Protein 3GVA (pdb70)

InterPro domains:
  IPR014048 Methylated-DNA-[protein]-cysteine S-methyltransferase, DNA binding [PF01035] (5-87)
  IPR014048 Methylated-DNA-[protein]-cysteine S-methyltransferase, DNA binding [TIGR00589] (5-72)
  IPR014048 Methylated-DNA-[protein]-cysteine S-methyltransferase, DNA binding [cd06445] (6-86)
  IPR036217 Methylated DNA-protein cysteine methyltransferase, DNA binding domain [SSF46767] (4-88)
  IPR036388 Winged helix-like DNA-binding domain superfamily [G3DSA:1.10.10.10] (1-108)
  IPR052520 Alkyltransferase-like DNA repair [PTHR42942] (3-108)

Foldseek 3Di:
DLVVVLVLLLVQQQPQDQLAAEELQRSCVVSPNNVCSVSSVVSLVPDDPPDPRPSLRYDHPVQWQDFQVQDPSSVVSVVRNVVSPFDWDADPRRIIGGDRVVRHGDD/DLVCVLVLLLVLQQPQDQLAAAELQRSCVVSVRNVCSVVSVVSLVPDDPVDPRPSLRYDHPVQWLFFQPDDPVSVVSVVRNVVSVFDWDADPRRIIGGDRVVRHDDD

Sequence (214 aa):
RMDEFYTKVYDAVCEIPYGKVSTYGEIARYVGMPSYARQVGQAMKHLHPETHVPWHRVINSRGTISKRDISAGEQRQKDRLEEEGVEIYQTSLGEYKLNLPEYMWKPRMDEFYTKVYDAVCEIPYGKVSTYGEIARYVGMPSYARQVGQAMKHLHPETHVPWHRVINSRGTISKRDISAGEQRQKDRLEEEGVEIYQTSLGEYKLNLPEYMWKP

Nearest PDB structures (foldseek):
  4enn-assembly1_A  TM=8.898E-01  e=4.285E-18  Schizosaccharomyces pombe 972h-
  3gx4-assembly1_X  TM=8.802E-01  e=1.631E-17  Schizosaccharomyces pombe
  2kim-assembly1_A  TM=8.584E-01  e=3.420E-09  Vibrio parahaemolyticus AQ3810
  4wx9-assembly1_A  TM=8.300E-01  e=7.106E-06  Mycobacterium tuberculosis H37Rv
  4bhc-assembly1_A  TM=8.507E-01  e=1.968E-05  Mycobacterium tuberculosis H37Rv

Radius of gyration: 20.49 Å; Cα contacts (8 Å, |Δi|>4): 279; chains: 2; bounding box: 49×32×55 Å

CATH classification: 1.10.10.10

Secondary structure (DSSP, 8-state):
-HHHHHHHHHHHHTTSPTT-BB-HHHHHHHTT-TT-HHHHHHHHHTS-TT-SS-GGGB--TTSB---TT--HHHHHHHHHHHHTT---EE-TTS-EE--HHHHB---/-HHHHHHHHHHHHHHSPTT-BB-HHHHHHHTT-TT-HHHHHHHHHTS-TT-SS-GGGB--TT-EEE-SS--HHHHHHHHHHHHTT---EE-TTS-EE--HHHHB---

GO terms:
  GO:0003684 damaged DNA binding (F, IDA)
  GO:0032132 O6-alkylguanine-DNA binding (F, IDA)
  GO:0032132 O6-alkylguanine-DNA binding (F, EXP)
  GO:0005634 nucleus (C, HDA)
  GO:0005829 cytosol (C, HDA)
  GO:0006283 transcription-coupled nucleotide-excision repair (P, IMP)
  GO:0070911 global genome nucleotide-excision repair (P, IMP)

Organism: Schizosaccharomyces pombe (strain 972 / ATCC 24843) (NCBI:txid284812)

Solvent-accessible surface area: 12281 Å² total; per-residue (Å²): 156,69,114,103,0,38,72,81,0,40,58,2,0,37,42,2,54,151,12,78,0,2,6,83,14,54,0,0,137,73,12,51,47,91,94,75,33,206,62,0,4,82,0,18,155,112,32,119,80,125,27,127,4,18,44,12,30,13,8,69,81,189,0,14,11,7,148,129,130,44,57,79,32,42,77,77,17,32,73,64,0,76,132,23,59,5,119,17,101,80,36,125,133,8,30,33,54,0,61,22,104,99,26,40,31,153,108,129,71,115,90,0,43,68,90,0,43,91,4,0,59,93,1,50,151,13,76,0,1,6,71,16,37,2,0,136,84,18,59,34,91,95,58,37,126,41,0,3,32,0,21,137,91,30,118,75,122,26,159,3,19,45,12,29,13,8,68,83,193,0,20,8,7,101,159,113,61,57,87,36,53,75,79,20,26,68,68,0,77,138,24,56,5,112,20,105,93,38,123,145,8,21,46,34,4,61,22,97,96,23,33,38,147,80

Structure (mmCIF, N/CA/C/O backbone):
data_3GVA
#
_entry.id   3GVA
#
_cell.length_a   46.298
_cell.length_b   46.298
_cell.length_c   169.277
_cell.angle_alpha   90.000
_cell.angle_beta   90.000
_cell.angle_gamma   120.000
#
_symmetry.space_group_name_H-M   'P 31 2 1'
#
loop_
_entity.id
_entity.type
_entity.pdbx_description
1 polymer 'Alkyltransferase-like protein 1'
2 water water
#
loop_
_atom_site.group_PDB
_atom_site.id
_atom_site.type_symbol
_atom_site.label_atom_id
_atom_site.label_alt_id
_atom_site.label_comp_id
_atom_site.label_asym_id
_atom_site.label_entity_id
_atom_site.label_seq_id
_atom_site.pdbx_PDB_ins_code
_atom_site.Cartn_x
_atom_site.Cartn_y
_atom_site.Cartn_z
_atom_site.occupancy
_atom_site.B_iso_or_equiv
_atom_site.auth_seq_id
_atom_site.auth_comp_id
_atom_site.auth_asym_id
_atom_site.auth_atom_id
_atom_site.pdbx_PDB_model_num
ATOM 1 N N . ARG A 1 2 ? 15.314 -22.726 25.387 1.00 59.07 2 ARG A N 1
ATOM 2 C CA . ARG A 1 2 ? 16.484 -23.017 24.507 1.00 56.65 2 ARG A CA 1
ATOM 3 C C . ARG A 1 2 ? 16.525 -22.078 23.307 1.00 54.23 2 ARG A C 1
ATOM 4 O O . ARG A 1 2 ? 17.593 -21.794 22.765 1.00 53.37 2 ARG A O 1
ATOM 12 N N . MET A 1 3 ? 15.355 -21.601 22.900 1.00 43.10 3 MET A N 1
ATOM 13 C CA . MET A 1 3 ? 15.245 -20.702 21.759 1.00 41.66 3 MET A CA 1
ATOM 14 C C . MET A 1 3 ? 16.142 -19.467 21.840 1.00 41.30 3 MET A C 1
ATOM 15 O O . MET A 1 3 ? 16.705 -19.048 20.831 1.00 38.09 3 MET A O 1
ATOM 20 N N . ASP A 1 4 ? 16.279 -18.882 23.028 1.00 40.46 4 ASP A N 1
ATOM 21 C CA . ASP A 1 4 ? 17.111 -17.690 23.164 1.00 38.40 4 ASP A CA 1
ATOM 22 C C . ASP A 1 4 ? 18.500 -17.922 22.566 1.00 34.73 4 ASP A C 1
ATOM 23 O O . ASP A 1 4 ? 18.987 -17.112 21.770 1.00 31.86 4 ASP A O 1
ATOM 28 N N . GLU A 1 5 ? 19.135 -19.034 22.928 1.00 30.02 5 GLU A N 1
ATOM 29 C CA . GLU A 1 5 ? 20.454 -19.323 22.387 1.00 28.60 5 GLU A CA 1
ATOM 30 C C . GLU A 1 5 ? 20.383 -19.845 20.949 1.00 25.61 5 GLU A C 1
ATOM 31 O O . GLU A 1 5 ? 21.308 -19.630 20.160 1.00 22.23 5 GLU A O 1
ATOM 37 N N . PHE A 1 6 ? 19.288 -20.520 20.603 1.00 23.95 6 PHE A N 1
ATOM 38 C CA . PHE A 1 6 ? 19.130 -21.053 19.250 1.00 21.08 6 PHE A CA 1
ATOM 39 C C . PHE A 1 6 ? 19.074 -19.919 18.229 1.00 20.51 6 PHE A C 1
ATOM 40 O O . PHE A 1 6 ? 19.677 -20.005 17.166 1.00 20.22 6 PHE A O 1
ATOM 48 N N . TYR A 1 7 ? 18.335 -18.862 18.553 1.00 18.90 7 TYR A N 1
ATOM 49 C CA . TYR A 1 7 ? 18.199 -17.722 17.658 1.00 22.21 7 TYR A CA 1
ATOM 50 C C . TYR A 1 7 ? 19.558 -17.123 17.314 1.00 19.43 7 TYR A C 1
ATOM 51 O O . TYR A 1 7 ? 19.839 -16.843 16.153 1.00 16.09 7 TYR A O 1
ATOM 60 N N . THR A 1 8 ? 20.400 -16.937 18.326 1.00 19.63 8 THR A N 1
ATOM 61 C CA . THR A 1 8 ? 21.726 -16.369 18.104 1.00 18.60 8 THR A CA 1
ATOM 62 C C . THR A 1 8 ? 22.582 -17.274 17.214 1.00 18.49 8 THR A C 1
ATOM 63 O O . THR A 1 8 ? 23.398 -16.791 16.424 1.00 20.51 8 THR A O 1
ATOM 67 N N . LYS A 1 9 ? 22.383 -18.581 17.331 1.00 17.62 9 LYS A N 1
ATOM 68 C CA . LYS A 1 9 ? 23.123 -19.556 16.528 1.00 18.84 9 LYS A CA 1
ATOM 69 C C . LYS A 1 9 ? 22.659 -19.451 15.072 1.00 19.34 9 LYS A C 1
ATOM 70 O O . LYS A 1 9 ? 23.440 -19.634 14.126 1.00 14.21 9 LYS A O 1
ATOM 76 N N . VAL A 1 10 ? 21.370 -19.159 14.904 1.00 20.81 10 VAL A N 1
ATOM 77 C CA . VAL A 1 10 ? 20.788 -18.997 13.580 1.00 18.88 10 VAL A CA 1
ATOM 78 C C . VAL A 1 10 ? 21.352 -17.720 12.960 1.00 19.07 10 VAL A C 1
ATOM 79 O O . VAL A 1 10 ? 21.802 -17.730 11.814 1.00 15.89 10 VAL A O 1
ATOM 83 N N . TYR A 1 11 ? 21.332 -16.622 13.721 1.00 16.46 11 TYR A N 1
ATOM 84 C CA . TYR A 1 11 ? 21.849 -15.356 13.208 1.00 19.43 11 TYR A CA 1
ATOM 85 C C . TYR A 1 11 ? 23.317 -15.461 12.835 1.00 16.85 11 TYR A C 1
ATOM 86 O O . TYR A 1 11 ? 23.734 -14.896 11.830 1.00 18.34 11 TYR A O 1
ATOM 95 N N . ASP A 1 12 ? 24.090 -16.194 13.636 1.00 19.87 12 ASP A N 1
ATOM 96 C CA . ASP A 1 12 ? 25.507 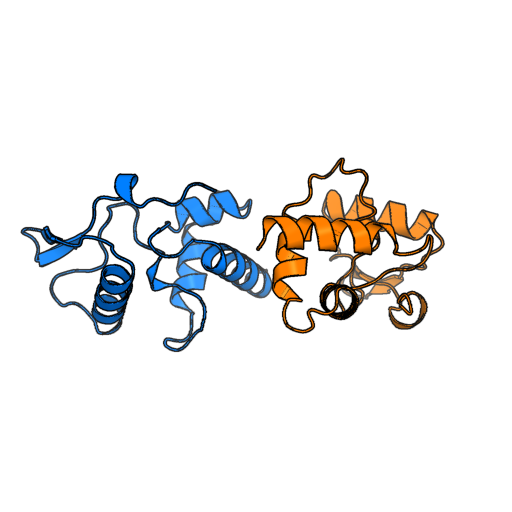-16.394 13.358 1.00 22.67 12 ASP A CA 1
ATOM 97 C C . ASP A 1 12 ? 25.643 -17.072 12.010 1.00 22.02 12 ASP A C 1
ATOM 98 O O . ASP A 1 12 ? 26.498 -16.716 11.204 1.00 25.79 12 ASP A O 1
ATOM 103 N N . ALA A 1 13 ? 24.793 -18.062 11.773 1.00 20.15 13 ALA A N 1
ATOM 104 C CA . ALA A 1 13 ? 24.835 -18.796 10.521 1.00 20.36 13 ALA A CA 1
ATOM 105 C C . ALA A 1 13 ? 24.479 -17.902 9.339 1.00 17.18 13 ALA A C 1
ATOM 106 O O . ALA A 1 13 ? 25.129 -17.964 8.296 1.00 18.23 13 ALA A O 1
ATOM 108 N N . VAL A 1 14 ? 23.450 -17.076 9.496 1.00 17.01 14 VAL A N 1
ATOM 109 C CA . VAL A 1 14 ? 23.036 -16.183 8.418 1.00 16.33 14 VAL A CA 1
ATOM 110 C C . VAL A 1 14 ? 24.153 -15.173 8.104 1.00 16.78 14 VAL A C 1
ATOM 111 O O . VAL A 1 14 ? 24.409 -14.848 6.940 1.00 15.28 14 VAL A O 1
ATOM 115 N N . CYS A 1 15 ? 24.823 -14.689 9.143 1.00 21.41 15 CYS A N 1
ATOM 116 C CA . CYS A 1 15 ? 25.917 -13.735 8.962 1.00 24.50 15 CYS A CA 1
ATOM 117 C C . CYS A 1 15 ? 27.039 -14.350 8.131 1.00 24.91 15 CYS A C 1
ATOM 118 O O . CYS A 1 15 ? 27.910 -13.644 7.630 1.00 25.26 15 CYS A O 1
ATOM 121 N N . GLU A 1 16 ? 27.021 -15.670 7.988 1.00 25.29 16 GLU A N 1
ATOM 122 C CA . GLU A 1 16 ? 28.045 -16.342 7.200 1.00 26.28 16 GLU A CA 1
ATOM 123 C C . GLU A 1 16 ? 27.705 -16.500 5.720 1.00 24.28 16 GLU A C 1
ATOM 124 O O . GLU A 1 16 ? 28.587 -16.805 4.925 1.00 22.55 16 GLU A O 1
ATOM 130 N N . ILE A 1 17 ? 26.436 -16.320 5.348 1.00 21.88 17 ILE A N 1
ATOM 131 C CA . ILE A 1 17 ? 26.051 -16.422 3.933 1.00 18.91 17 ILE A CA 1
ATOM 132 C C . ILE A 1 17 ? 26.840 -15.322 3.224 1.00 19.86 17 ILE A C 1
ATOM 133 O O . ILE A 1 17 ? 26.758 -14.148 3.593 1.00 19.70 17 ILE A O 1
ATOM 138 N N . PRO A 1 18 ? 27.624 -15.683 2.202 1.00 24.71 18 PRO A N 1
ATOM 139 C CA . PRO A 1 18 ? 28.379 -14.618 1.542 1.00 25.43 18 PRO A CA 1
ATOM 140 C C . PRO A 1 18 ? 27.595 -13.655 0.660 1.00 27.18 18 PRO A C 1
ATOM 141 O O . PRO A 1 18 ? 26.479 -13.935 0.212 1.00 25.19 18 PRO A O 1
ATOM 145 N N . TYR A 1 19 ? 28.199 -12.493 0.455 1.00 23.09 19 TYR A N 1
ATOM 146 C CA . TYR A 1 19 ? 27.651 -11.438 -0.379 1.00 24.56 19 TYR A CA 1
ATOM 147 C C . TYR A 1 19 ? 27.263 -12.055 -1.725 1.00 24.31 19 TYR A C 1
ATOM 148 O O . TYR A 1 19 ? 28.027 -12.833 -2.294 1.00 23.63 19 TYR A O 1
ATOM 157 N N . GLY A 1 20 ? 26.072 -11.731 -2.222 1.00 23.59 20 GLY A N 1
ATOM 158 C CA . GLY A 1 20 ? 25.655 -12.266 -3.508 1.00 19.22 20 GLY A CA 1
ATOM 159 C C . GLY A 1 20 ? 25.138 -13.691 -3.510 1.00 19.23 20 GLY A C 1
ATOM 160 O O . GLY A 1 20 ? 24.802 -14.217 -4.562 1.00 18.34 20 GLY A O 1
ATOM 161 N N . LYS A 1 21 ? 25.076 -14.323 -2.343 1.00 21.60 21 LYS A N 1
ATOM 162 C CA . LYS A 1 21 ? 24.578 -15.694 -2.234 1.00 21.14 21 LYS A CA 1
ATOM 163 C C . LYS A 1 21 ? 23.340 -15.733 -1.342 1.00 20.01 21 LYS A C 1
ATOM 164 O O . LYS A 1 21 ? 23.034 -14.761 -0.663 1.00 16.51 21 LYS A O 1
ATOM 170 N N . VAL A 1 22 ? 22.623 -16.852 -1.346 1.00 16.04 22 VAL A N 1
ATOM 171 C CA . VAL A 1 22 ? 21.429 -16.969 -0.516 1.00 15.42 22 VAL A CA 1
ATOM 172 C C . VAL A 1 22 ? 21.329 -18.347 0.116 1.00 19.14 22 VAL A C 1
ATOM 173 O O . VAL A 1 22 ? 22.079 -19.259 -0.233 1.00 20.72 22 VAL A O 1
ATOM 177 N N . SER A 1 23 ? 20.406 -18.497 1.056 1.00 17.41 23 SER A N 1
ATOM 178 C CA . SER A 1 23 ? 20.196 -19.784 1.697 1.00 18.61 23 SER A CA 1
ATOM 179 C C . SER A 1 23 ? 18.727 -19.884 2.089 1.00 18.52 23 SER A C 1
ATOM 180 O O . SER A 1 23 ? 17.935 -18.984 1.779 1.00 17.60 23 SER A O 1
ATOM 183 N N . THR A 1 24 ? 18.358 -20.975 2.754 1.00 19.83 24 THR A N 1
ATOM 184 C CA . THR A 1 24 ? 16.970 -21.182 3.165 1.00 18.18 24 THR A CA 1
ATOM 185 C C . THR A 1 24 ? 16.889 -21.656 4.617 1.00 21.03 24 THR A C 1
ATOM 186 O O . THR A 1 24 ? 17.898 -22.060 5.209 1.00 21.55 24 THR A O 1
ATOM 190 N N . TYR A 1 25 ? 15.687 -21.617 5.184 1.00 16.19 25 TYR A N 1
ATOM 1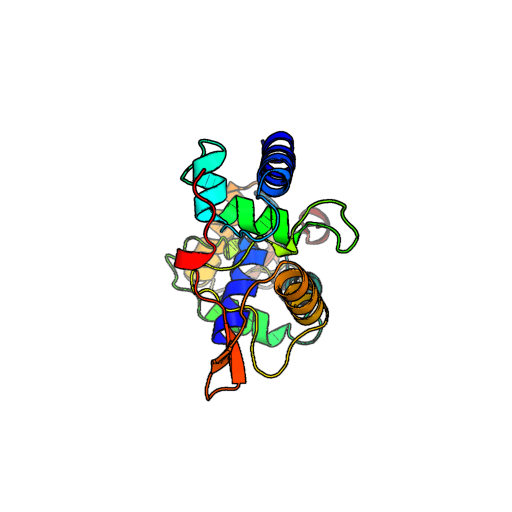91 C CA . TYR A 1 25 ? 15.488 -22.055 6.557 1.00 18.95 25 TYR A CA 1
ATOM 192 C C . TYR A 1 25 ? 15.994 -23.485 6.734 1.00 20.00 25 TYR A C 1
ATOM 193 O O . TYR A 1 25 ? 16.683 -23.798 7.709 1.00 18.35 25 TYR A O 1
ATOM 202 N N . GLY A 1 26 ? 15.649 -24.346 5.781 1.00 20.45 26 GLY A N 1
ATOM 203 C CA . GLY A 1 26 ? 16.058 -25.739 5.843 1.00 22.77 26 GLY A CA 1
ATOM 204 C C . GLY A 1 26 ? 17.558 -25.930 5.782 1.00 24.45 26 GLY A C 1
ATOM 205 O O . GLY A 1 26 ? 18.127 -26.707 6.551 1.00 23.84 26 GLY A O 1
ATOM 206 N N . GLU A 1 27 ? 18.201 -25.227 4.857 1.00 24.76 27 GLU A N 1
ATOM 207 C CA . GLU A 1 27 ? 19.647 -25.317 4.700 1.00 24.39 27 GLU A CA 1
ATOM 208 C C . GLU A 1 27 ? 20.358 -24.843 5.960 1.00 22.64 27 GLU A C 1
ATOM 209 O O . GLU A 1 27 ? 21.304 -25.476 6.429 1.00 19.62 27 GLU A O 1
ATOM 215 N N . ILE A 1 28 ? 19.902 -23.725 6.511 1.00 17.56 28 ILE A N 1
ATOM 216 C CA . ILE A 1 28 ? 20.527 -23.178 7.711 1.00 19.82 28 ILE A CA 1
ATOM 217 C C . ILE A 1 28 ? 20.361 -24.132 8.885 1.00 23.31 28 ILE A C 1
ATOM 218 O O . ILE A 1 28 ? 21.309 -24.365 9.642 1.00 23.51 28 ILE A O 1
ATOM 223 N N . ALA A 1 29 ? 19.163 -24.688 9.033 1.00 22.49 29 ALA A N 1
ATOM 224 C CA . ALA A 1 29 ? 18.891 -25.617 10.126 1.00 25.82 29 ALA A CA 1
ATOM 225 C C . ALA A 1 29 ? 19.831 -26.813 10.058 1.00 24.36 29 ALA A C 1
ATOM 226 O O . ALA A 1 29 ? 20.350 -27.256 11.074 1.00 27.52 29 ALA A O 1
ATOM 228 N N . ARG A 1 30 ? 20.056 -27.329 8.855 1.00 29.79 30 ARG A N 1
ATOM 229 C CA . ARG A 1 30 ? 20.949 -28.466 8.675 1.00 30.17 30 ARG A CA 1
ATOM 230 C C . ARG A 1 30 ? 22.396 -28.024 8.881 1.00 32.48 30 ARG A C 1
ATOM 231 O O . ARG A 1 30 ? 23.235 -28.796 9.356 1.00 32.16 30 ARG A O 1
ATOM 239 N N . TYR A 1 31 ? 22.679 -26.772 8.539 1.00 27.21 31 TYR A N 1
ATOM 240 C CA . TYR A 1 31 ? 24.024 -26.229 8.690 1.00 30.19 31 TYR A CA 1
ATOM 241 C C . TYR A 1 31 ? 24.438 -26.055 10.158 1.00 28.77 31 TYR A C 1
ATOM 242 O O . TYR A 1 31 ? 25.597 -26.273 10.506 1.00 30.88 31 TYR A O 1
ATOM 251 N N . VAL A 1 32 ? 23.500 -25.657 11.012 1.00 23.43 32 VAL A N 1
ATOM 252 C CA . VAL A 1 32 ? 23.809 -25.463 12.425 1.00 26.04 32 VAL A CA 1
ATOM 253 C C . VAL A 1 32 ? 23.584 -26.712 13.277 1.00 27.42 32 VAL A C 1
ATOM 254 O O . VAL A 1 32 ? 23.519 -26.624 14.504 1.00 26.62 32 VAL A O 1
ATOM 258 N N . GLY A 1 33 ? 23.456 -27.864 12.621 1.00 33.82 33 GLY A N 1
ATOM 259 C CA . GLY A 1 33 ? 23.260 -29.123 13.328 1.00 36.17 33 GLY A CA 1
ATOM 260 C C . GLY A 1 33 ? 21.913 -29.339 13.999 1.00 39.56 33 GLY A C 1
ATOM 261 O O . GLY A 1 33 ? 21.829 -30.049 15.005 1.00 41.23 33 GLY A O 1
ATOM 262 N N . MET A 1 34 ? 20.859 -28.748 13.446 1.00 27.75 34 MET A N 1
ATOM 263 C CA . MET A 1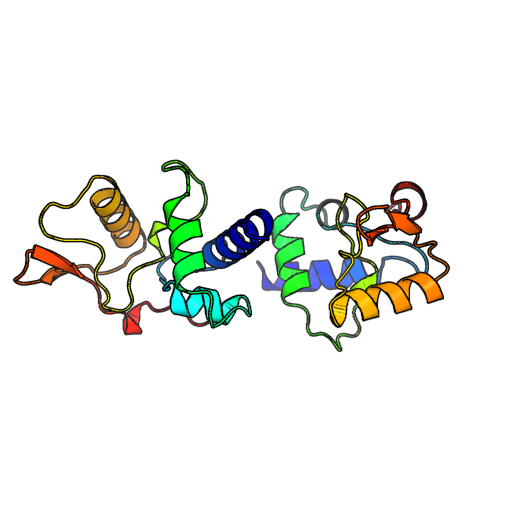 34 ? 19.513 -28.884 14.002 1.00 27.80 34 MET A CA 1
ATOM 264 C C . MET A 1 34 ? 18.548 -29.123 12.837 1.00 27.27 34 MET A C 1
ATOM 265 O O . MET A 1 34 ? 17.556 -28.406 12.680 1.00 27.80 34 MET A O 1
ATOM 270 N N . PRO A 1 35 ? 18.822 -30.151 12.023 1.00 35.25 35 PRO A N 1
ATOM 271 C CA . PRO A 1 35 ? 18.027 -30.531 10.848 1.00 35.47 35 PRO A CA 1
ATOM 272 C C . PRO A 1 35 ? 16.502 -30.526 10.953 1.00 34.18 35 PRO A C 1
ATOM 273 O O . PRO A 1 35 ? 15.823 -30.330 9.950 1.00 36.36 35 PRO A O 1
ATOM 277 N N . SER A 1 36 ? 15.956 -30.726 12.145 1.00 32.46 36 SER A N 1
ATOM 278 C CA . SER A 1 36 ? 14.502 -30.743 12.293 1.00 32.33 36 SER A CA 1
ATOM 279 C C . SER A 1 36 ? 13.922 -29.407 12.750 1.00 32.16 36 SER A C 1
ATOM 280 O O . SER A 1 36 ? 12.713 -29.296 12.963 1.00 32.12 36 SER A O 1
ATOM 283 N N . TYR A 1 37 ? 14.774 -28.394 12.880 1.00 27.16 37 TYR A N 1
ATOM 284 C CA . TYR A 1 37 ? 14.329 -27.090 13.358 1.00 24.92 37 TYR A CA 1
ATOM 285 C C . TYR A 1 37 ? 14.114 -26.016 12.298 1.00 24.26 37 TYR A C 1
ATOM 286 O O . TYR A 1 37 ? 14.229 -24.827 12.595 1.00 24.22 37 TYR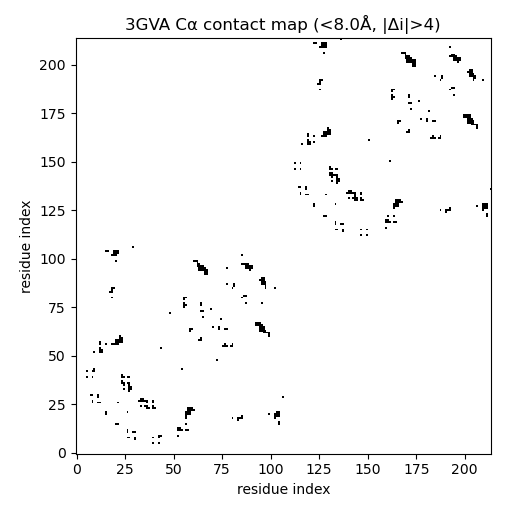 A O 1
ATOM 295 N N . ALA A 1 38 ? 13.784 -26.420 11.076 1.00 20.90 38 ALA A N 1
ATOM 296 C CA . ALA A 1 38 ? 13.574 -25.457 10.006 1.00 22.12 38 ALA A CA 1
ATOM 297 C C . ALA A 1 38 ? 12.503 -24.429 10.356 1.00 21.73 38 ALA A C 1
ATOM 298 O O . ALA A 1 38 ? 12.667 -23.253 10.068 1.00 17.50 38 ALA A O 1
ATOM 300 N N . ARG A 1 39 ? 11.412 -24.851 10.988 1.00 25.20 39 ARG A N 1
ATOM 301 C CA . ARG A 1 39 ? 10.377 -23.883 11.329 1.00 26.36 39 ARG A CA 1
ATOM 302 C C . ARG A 1 39 ? 10.848 -22.941 12.425 1.00 27.25 39 ARG A C 1
ATOM 303 O O . ARG A 1 39 ? 10.458 -21.771 12.454 1.00 27.62 39 ARG A O 1
ATOM 311 N N . GLN A 1 40 ? 11.698 -23.447 13.315 1.00 25.79 40 GLN A N 1
ATOM 312 C CA . GLN A 1 40 ? 12.244 -22.629 14.393 1.00 27.56 40 GLN A CA 1
ATOM 313 C C . GLN A 1 40 ? 13.169 -21.586 13.781 1.00 26.65 40 GLN A C 1
ATOM 314 O O . GLN A 1 40 ? 13.192 -20.434 14.219 1.00 26.86 40 GLN A O 1
ATOM 320 N N . VAL A 1 41 ? 13.940 -22.003 12.778 1.00 26.50 41 VAL A N 1
ATOM 321 C CA . VAL A 1 41 ? 14.837 -21.085 12.085 1.00 26.28 41 VAL A CA 1
ATOM 322 C C . VAL A 1 41 ? 13.970 -19.972 11.498 1.00 27.29 41 VAL A C 1
ATOM 323 O O . VAL A 1 41 ? 14.292 -18.787 11.618 1.00 24.35 41 VAL A O 1
ATOM 327 N N . GLY A 1 42 ? 12.862 -20.362 10.867 1.00 23.07 42 GLY A N 1
ATOM 328 C CA . GLY A 1 42 ? 11.960 -19.378 10.291 1.00 21.68 42 GLY A CA 1
ATOM 329 C C . GLY A 1 42 ? 11.443 -18.407 11.340 1.00 21.74 42 GLY A C 1
ATOM 330 O O . GLY A 1 42 ? 11.268 -17.220 11.078 1.00 20.33 42 GLY A O 1
ATOM 331 N N . GLN A 1 43 ? 11.207 -18.915 12.541 1.00 22.07 43 GLN A N 1
ATOM 332 C CA . GLN A 1 43 ? 10.722 -18.096 13.643 1.00 24.51 43 GLN A CA 1
ATOM 333 C C . GLN A 1 43 ? 11.816 -17.107 14.060 1.00 23.76 43 GLN A C 1
ATOM 334 O O . GLN A 1 43 ? 11.554 -15.923 14.277 1.00 20.35 43 GLN A O 1
ATOM 340 N N . ALA A 1 44 ? 13.044 -17.596 14.173 1.00 24.85 44 ALA A N 1
ATOM 341 C CA . ALA A 1 44 ? 14.165 -16.735 14.546 1.00 27.15 44 ALA A CA 1
ATOM 342 C C . ALA A 1 44 ? 14.271 -15.571 13.567 1.00 26.15 44 ALA A C 1
ATOM 343 O O . ALA A 1 44 ? 14.426 -14.414 13.963 1.00 27.46 44 ALA A O 1
ATOM 345 N N . MET A 1 45 ? 14.184 -15.892 12.281 1.00 28.01 45 MET A N 1
ATOM 346 C CA . MET A 1 45 ? 14.289 -14.889 11.230 1.00 27.12 45 MET A CA 1
ATOM 347 C C . MET A 1 45 ? 13.132 -13.905 11.267 1.00 28.98 45 MET A C 1
ATOM 348 O O . MET A 1 45 ? 13.308 -12.711 11.007 1.00 28.85 45 MET A O 1
ATOM 353 N N . LYS A 1 46 ? 11.950 -14.403 11.603 1.00 24.44 46 LYS A N 1
ATOM 354 C CA . LYS A 1 46 ? 10.773 -13.547 11.658 1.00 29.98 46 LYS A CA 1
ATOM 355 C C . LYS A 1 46 ? 10.770 -12.605 12.860 1.00 28.81 46 LYS A C 1
ATOM 356 O O . LYS A 1 46 ? 10.115 -11.567 12.834 1.00 29.30 46 LYS A O 1
ATOM 362 N N . HIS A 1 47 ? 11.523 -12.947 13.899 1.00 33.36 47 HIS A N 1
ATOM 363 C CA . HIS A 1 47 ? 11.582 -12.104 15.089 1.00 36.28 47 HIS A CA 1
ATOM 364 C C . HIS A 1 47 ? 12.691 -11.053 15.045 1.00 35.16 47 HIS A C 1
ATOM 365 O O . HIS A 1 47 ? 12.876 -10.309 16.006 1.00 35.59 47 HIS A O 1
ATOM 372 N N . LEU A 1 48 ? 13.424 -10.988 13.936 1.00 34.92 48 LEU A N 1
ATOM 373 C CA . LEU A 1 48 ? 14.508 -10.018 13.795 1.00 31.55 48 LEU A CA 1
ATOM 374 C C . LEU A 1 48 ? 13.990 -8.601 13.632 1.00 33.59 48 LEU A C 1
ATOM 375 O O . LEU A 1 48 ? 12.980 -8.370 12.967 1.00 33.11 48 LEU A O 1
ATOM 380 N N . HIS A 1 49 ? 14.689 -7.654 14.248 1.00 30.83 49 HIS A N 1
ATOM 381 C CA . HIS A 1 49 ? 14.322 -6.246 14.146 1.00 27.97 49 HIS A CA 1
ATOM 382 C C . HIS A 1 49 ? 14.597 -5.819 12.698 1.00 27.57 49 HIS A C 1
ATOM 383 O O . HIS A 1 49 ? 15.624 -6.183 12.121 1.00 26.87 49 HIS A O 1
ATOM 390 N N . PRO A 1 50 ? 13.683 -5.044 12.096 1.00 28.45 50 PRO A N 1
ATOM 391 C CA . PRO A 1 50 ? 13.854 -4.588 10.715 1.00 31.59 50 PRO A CA 1
ATOM 392 C C . PRO A 1 50 ? 15.159 -3.850 10.431 1.00 31.01 50 PRO A C 1
ATOM 393 O O . PRO A 1 50 ? 15.593 -3.783 9.286 1.00 31.61 50 PRO A O 1
ATOM 397 N N . GLU A 1 51 ? 15.784 -3.305 11.473 1.00 29.28 51 GLU A N 1
ATOM 398 C CA . GLU A 1 51 ? 17.042 -2.577 11.314 1.00 27.93 51 GLU A CA 1
ATOM 399 C C . GLU A 1 51 ? 18.273 -3.383 11.729 1.00 26.02 51 GLU A C 1
ATOM 400 O O . GLU A 1 51 ? 19.370 -2.842 11.837 1.00 21.69 51 GLU A O 1
ATOM 406 N N . THR A 1 52 ? 18.086 -4.680 11.952 1.00 27.44 52 THR A N 1
ATOM 407 C CA . THR A 1 52 ? 19.188 -5.562 12.338 1.00 24.55 52 THR A CA 1
ATOM 408 C C . THR A 1 52 ? 20.337 -5.525 11.336 1.00 24.80 52 THR A C 1
ATOM 409 O O . THR A 1 52 ? 20.162 -5.158 10.173 1.00 23.63 52 THR A O 1
ATOM 413 N N . HIS A 1 53 ? 21.508 -5.940 11.805 1.00 25.77 53 HIS A N 1
ATOM 414 C CA . HIS A 1 53 ? 22.720 -6.002 11.000 1.00 25.95 53 HIS A CA 1
ATOM 415 C C . HIS A 1 53 ? 22.772 -7.359 10.292 1.00 23.12 53 HIS A C 1
ATOM 416 O O . HIS A 1 53 ? 23.481 -7.522 9.304 1.00 21.73 53 HIS A O 1
ATOM 423 N N . VAL A 1 54 ? 22.037 -8.336 10.820 1.00 19.94 54 VAL A N 1
ATOM 424 C CA . VAL A 1 54 ? 22.015 -9.670 10.225 1.00 21.18 54 VAL A CA 1
ATOM 425 C C . VAL A 1 54 ? 21.500 -9.560 8.789 1.00 18.46 54 VAL A C 1
ATOM 426 O O . VAL A 1 54 ? 20.466 -8.946 8.546 1.00 20.96 54 VAL A O 1
ATOM 430 N N . PRO A 1 55 ? 22.225 -10.146 7.817 1.00 22.69 55 PRO A N 1
ATOM 431 C CA . PRO A 1 55 ? 21.807 -10.086 6.410 1.00 20.49 55 PRO A CA 1
ATOM 432 C C . PRO A 1 55 ? 20.637 -11.007 6.063 1.00 20.54 55 PRO A C 1
ATOM 433 O O . PRO A 1 55 ? 20.753 -11.875 5.193 1.00 22.30 55 PRO A O 1
ATOM 437 N N . TRP A 1 56 ? 19.508 -10.788 6.732 1.00 16.14 56 TRP A N 1
ATOM 438 C CA . TRP A 1 56 ? 18.299 -11.586 6.531 1.00 17.94 56 TRP A CA 1
ATOM 439 C C . TRP A 1 56 ? 17.811 -11.632 5.089 1.00 17.28 56 TRP A C 1
ATOM 440 O O . TRP A 1 56 ? 17.095 -12.552 4.697 1.00 16.33 56 TRP A O 1
ATOM 451 N N . HIS A 1 57 ? 18.191 -10.642 4.292 1.00 16.94 57 HIS A N 1
ATOM 452 C CA . HIS A 1 57 ? 17.735 -10.608 2.912 1.00 18.84 57 HIS A CA 1
ATOM 453 C C . HIS A 1 57 ? 18.305 -11.763 2.093 1.00 17.83 57 HIS A C 1
ATOM 454 O O . HIS A 1 57 ? 17.791 -12.074 1.018 1.00 13.99 57 HIS A O 1
ATOM 461 N N . ARG A 1 58 ? 19.355 -12.405 2.605 1.00 16.12 58 ARG A N 1
ATOM 462 C CA . ARG A 1 58 ? 19.969 -13.528 1.899 1.00 15.09 58 ARG A CA 1
ATOM 463 C C . ARG A 1 58 ? 19.279 -14.861 2.183 1.00 18.64 58 ARG A C 1
ATOM 464 O O . ARG A 1 58 ? 19.678 -15.898 1.663 1.00 19.88 58 ARG A O 1
ATOM 472 N N . VAL A 1 59 ? 18.243 -14.836 3.009 1.00 19.73 59 VAL A N 1
ATOM 473 C CA . VAL A 1 59 ? 17.494 -16.053 3.312 1.00 21.96 59 VAL A CA 1
ATOM 474 C C . VAL A 1 59 ? 16.163 -15.971 2.547 1.00 23.06 59 VAL A C 1
ATOM 475 O O . VAL A 1 59 ? 15.396 -15.024 2.721 1.00 19.60 59 VAL A O 1
ATOM 479 N N . ILE A 1 60 ? 15.907 -16.946 1.677 1.00 20.25 60 ILE A N 1
ATOM 480 C CA . ILE A 1 60 ? 14.681 -16.950 0.882 1.00 25.88 60 ILE A CA 1
ATOM 481 C C . ILE A 1 60 ? 14.010 -18.308 0.986 1.00 24.44 60 ILE A C 1
ATOM 482 O O . ILE A 1 60 ? 14.624 -19.259 1.453 1.00 25.47 60 ILE A O 1
ATOM 487 N N . ASN A 1 61 ? 12.758 -18.418 0.551 1.00 26.64 61 ASN A N 1
ATOM 488 C CA . ASN A 1 61 ? 12.115 -19.719 0.635 1.00 27.62 61 ASN A CA 1
ATOM 489 C C . ASN A 1 61 ? 12.676 -20.650 -0.433 1.00 25.62 61 ASN A C 1
ATOM 490 O O . ASN A 1 61 ? 13.256 -20.205 -1.431 1.00 19.59 61 ASN A O 1
ATOM 495 N N . SER A 1 62 ? 12.521 -21.947 -0.195 1.00 29.38 62 SER A N 1
ATOM 496 C CA . SER A 1 62 ? 13.029 -22.988 -1.080 1.00 29.21 62 SER A CA 1
ATOM 497 C C . SER A 1 62 ? 12.615 -22.877 -2.544 1.00 29.88 62 SER A C 1
ATOM 498 O O . SER A 1 62 ? 13.348 -23.329 -3.430 1.00 28.74 62 SER A O 1
ATOM 501 N N . ARG A 1 63 ? 11.454 -22.281 -2.802 1.00 22.68 63 ARG A N 1
ATOM 502 C CA . ARG A 1 63 ? 10.966 -22.142 -4.169 1.00 27.46 63 ARG A CA 1
ATOM 503 C C . ARG A 1 63 ? 11.670 -21.041 -4.960 1.00 28.75 63 ARG A C 1
ATOM 504 O O . ARG A 1 63 ? 11.453 -20.904 -6.165 1.00 30.57 63 ARG A O 1
ATOM 512 N N . GLY A 1 64 ? 12.508 -20.261 -4.281 1.00 30.19 64 GLY A N 1
ATOM 513 C CA . GLY A 1 64 ? 13.231 -19.188 -4.944 1.00 25.64 64 GLY A CA 1
ATOM 514 C C . GLY A 1 64 ? 12.473 -17.874 -4.979 1.00 25.29 64 GLY A C 1
ATOM 515 O O . GLY A 1 64 ? 12.946 -16.891 -5.548 1.00 22.83 64 GLY A O 1
ATOM 516 N N . THR A 1 65 ? 11.291 -17.844 -4.372 1.00 18.05 65 THR A N 1
ATOM 517 C CA . THR A 1 65 ? 10.496 -16.628 -4.360 1.00 21.51 65 THR A CA 1
ATOM 518 C C . THR A 1 65 ? 10.790 -15.795 -3.125 1.00 23.83 65 THR A C 1
ATOM 519 O O . THR A 1 65 ? 11.296 -16.309 -2.127 1.00 22.08 65 THR A O 1
ATOM 523 N N . ILE A 1 66 ? 10.484 -14.505 -3.199 1.00 25.95 66 ILE A N 1
ATOM 524 C CA . ILE A 1 66 ? 10.722 -13.610 -2.075 1.00 33.15 66 ILE A CA 1
ATOM 525 C C . ILE A 1 66 ? 9.513 -12.724 -1.797 1.00 39.03 66 ILE A C 1
ATOM 526 O O . ILE A 1 66 ? 9.562 -11.854 -0.924 1.00 39.90 66 ILE A O 1
ATOM 531 N N . SER A 1 67 ? 8.430 -12.941 -2.537 1.00 48.42 67 SER A N 1
ATOM 532 C CA . SER A 1 67 ? 7.234 -12.130 -2.344 1.00 55.79 67 SER A CA 1
ATOM 533 C C . SER A 1 67 ? 5.995 -12.684 -3.039 1.00 60.54 67 SER A C 1
ATOM 534 O O . SER A 1 67 ? 6.038 -13.719 -3.706 1.00 60.21 67 SER A O 1
ATOM 537 N N . LYS A 1 68 ? 4.894 -11.958 -2.863 1.00 77.01 68 LYS A N 1
ATOM 538 C CA . LYS A 1 68 ? 3.602 -12.279 -3.458 1.00 82.01 68 LYS A CA 1
ATOM 539 C C . LYS A 1 68 ? 3.136 -10.911 -3.941 1.00 84.78 68 LYS A C 1
ATOM 540 O O . LYS A 1 68 ? 3.368 -9.916 -3.252 1.00 86.01 68 LYS A O 1
ATOM 546 N N . ARG A 1 69 ? 2.491 -10.840 -5.105 1.00 87.81 69 ARG A N 1
ATOM 547 C CA . ARG A 1 69 ? 2.053 -9.541 -5.605 1.00 89.71 69 ARG A CA 1
ATOM 548 C C . ARG A 1 69 ? 1.228 -8.784 -4.577 1.00 90.59 69 ARG A C 1
ATOM 549 O O . ARG A 1 69 ? 0.032 -9.013 -4.409 1.00 91.28 69 ARG A O 1
ATOM 557 N N . ASP A 1 70 ? 1.919 -7.872 -3.906 1.00 94.11 70 ASP A N 1
ATOM 558 C CA . ASP A 1 70 ? 1.401 -7.015 -2.849 1.00 93.91 70 ASP A CA 1
ATOM 559 C C . ASP A 1 70 ? 2.661 -6.636 -2.095 1.00 92.78 70 ASP A C 1
ATOM 560 O O . ASP A 1 70 ? 2.611 -6.046 -1.013 1.00 93.31 70 ASP A O 1
ATOM 565 N N . ILE A 1 71 ? 3.791 -7.006 -2.695 1.00 87.97 71 ILE A N 1
ATOM 566 C CA . ILE A 1 71 ? 5.123 -6.751 -2.163 1.00 85.69 71 ILE A CA 1
ATOM 567 C C . ILE A 1 71 ? 5.127 -5.825 -0.951 1.00 83.79 71 ILE A C 1
ATOM 568 O O . ILE A 1 71 ? 4.974 -4.608 -1.073 1.00 84.93 71 ILE A O 1
ATOM 573 N N . SER A 1 72 ? 5.295 -6.428 0.222 1.00 64.39 72 SER A N 1
ATOM 574 C CA . SER A 1 72 ? 5.335 -5.696 1.477 1.00 60.14 72 SER A CA 1
ATOM 575 C C . SER A 1 72 ? 6.615 -4.870 1.523 1.00 56.32 72 SER A C 1
ATOM 576 O O . SER A 1 72 ? 7.493 -5.024 0.672 1.00 55.35 72 SER A O 1
ATOM 579 N N . ALA A 1 73 ? 6.719 -3.991 2.515 1.00 47.71 73 ALA A N 1
ATOM 580 C CA . ALA A 1 73 ? 7.910 -3.164 2.657 1.00 43.24 73 ALA A CA 1
ATOM 581 C C . ALA A 1 73 ? 9.125 -4.077 2.804 1.00 39.92 73 ALA A C 1
ATOM 582 O O . ALA A 1 73 ? 10.149 -3.874 2.151 1.00 37.00 73 ALA A O 1
ATOM 584 N N . GLY A 1 74 ? 8.996 -5.094 3.652 1.00 43.55 74 GLY A N 1
ATOM 585 C CA . GLY A 1 74 ? 10.086 -6.031 3.863 1.00 40.49 74 GLY A CA 1
ATOM 586 C C . GLY A 1 74 ? 10.486 -6.733 2.578 1.00 37.26 74 GLY A C 1
ATOM 587 O O . GLY A 1 74 ? 11.669 -6.862 2.267 1.00 37.62 74 GLY A O 1
ATOM 588 N N . GLU A 1 75 ? 9.494 -7.192 1.826 1.00 35.62 75 GLU A N 1
ATOM 589 C CA . GLU A 1 75 ? 9.751 -7.876 0.566 1.00 34.15 75 GLU A CA 1
ATOM 590 C C . GLU A 1 75 ? 10.443 -6.938 -0.430 1.00 32.69 75 GLU A C 1
ATOM 591 O O . GLU A 1 75 ? 11.331 -7.359 -1.177 1.00 28.33 75 GLU A O 1
ATOM 597 N N . GLN A 1 76 ? 10.049 -5.666 -0.422 1.00 29.63 76 GLN A N 1
ATOM 598 C CA . GLN A 1 76 ? 10.654 -4.672 -1.311 1.00 29.17 76 GLN A CA 1
ATOM 599 C C . GLN A 1 76 ? 12.099 -4.439 -0.872 1.00 25.20 76 GLN A C 1
ATOM 600 O O . GLN A 1 76 ? 12.998 -4.308 -1.706 1.00 22.58 76 GLN A O 1
ATOM 606 N N . ARG A 1 77 ? 12.314 -4.387 0.441 1.00 20.15 77 ARG A N 1
ATOM 607 C CA . ARG A 1 77 ? 13.655 -4.201 0.977 1.00 24.05 77 ARG A CA 1
ATOM 608 C C . ARG A 1 77 ? 14.514 -5.391 0.562 1.00 22.44 77 ARG A C 1
ATOM 609 O O . ARG A 1 77 ? 15.630 -5.221 0.074 1.00 21.26 77 ARG A O 1
ATOM 617 N N . GLN A 1 78 ? 13.987 -6.600 0.742 1.00 23.76 78 GLN A N 1
ATOM 618 C CA . GLN A 1 78 ? 14.745 -7.791 0.368 1.00 20.76 78 GLN A CA 1
ATOM 619 C C . GLN A 1 78 ? 15.109 -7.779 -1.113 1.00 20.62 78 GLN A C 1
ATOM 620 O O . GLN A 1 78 ? 16.251 -8.070 -1.479 1.00 19.72 78 GLN A O 1
ATOM 626 N N . LYS A 1 79 ? 14.150 -7.439 -1.966 1.00 19.51 79 LYS A N 1
ATOM 627 C CA . LYS A 1 79 ? 14.417 -7.383 -3.397 1.00 19.65 79 LYS A CA 1
ATOM 628 C C . LYS A 1 79 ? 15.512 -6.356 -3.682 1.00 19.31 79 LYS A C 1
ATOM 629 O O . LYS A 1 79 ? 16.488 -6.662 -4.361 1.00 18.59 79 LYS A O 1
ATOM 635 N N . ASP A 1 80 ? 15.349 -5.145 -3.150 1.00 20.98 80 ASP A N 1
ATOM 636 C CA . ASP A 1 80 ? 16.328 -4.075 -3.343 1.00 20.07 80 ASP A CA 1
ATOM 637 C C . ASP A 1 80 ? 17.731 -4.522 -2.939 1.00 21.36 80 ASP A C 1
ATOM 638 O O . ASP A 1 80 ? 18.703 -4.304 -3.664 1.00 20.18 80 ASP A O 1
ATOM 643 N N . ARG A 1 81 ? 17.827 -5.147 -1.773 1.00 19.20 81 ARG A N 1
ATOM 644 C CA . ARG A 1 81 ? 19.107 -5.599 -1.264 1.00 19.97 81 ARG A CA 1
ATOM 645 C C . ARG A 1 81 ? 19.715 -6.729 -2.068 1.00 20.48 81 ARG A C 1
ATOM 646 O O . ARG A 1 81 ? 20.919 -6.741 -2.299 1.00 18.60 81 ARG A O 1
ATOM 654 N N . LEU A 1 82 ? 18.895 -7.682 -2.498 1.00 19.70 82 LEU A N 1
ATOM 655 C CA . LEU A 1 82 ? 19.418 -8.785 -3.295 1.00 16.79 82 LEU A CA 1
ATOM 656 C C . LEU A 1 82 ? 19.956 -8.273 -4.640 1.00 19.49 82 LEU A C 1
ATOM 657 O O . LEU A 1 82 ? 21.044 -8.658 -5.083 1.00 20.02 82 LEU A O 1
ATOM 662 N N . GLU A 1 83 ? 19.195 -7.403 -5.291 1.00 17.68 83 GLU A N 1
ATOM 663 C CA . GLU A 1 83 ? 19.639 -6.864 -6.570 1.00 22.92 83 GLU A CA 1
ATOM 664 C C . GLU A 1 83 ? 20.974 -6.116 -6.440 1.00 23.62 83 GLU A C 1
ATOM 665 O O . GLU A 1 83 ? 21.807 -6.172 -7.344 1.00 22.41 83 GLU A O 1
ATOM 671 N N . GLU A 1 84 ? 21.189 -5.446 -5.310 1.00 24.40 84 GLU A N 1
ATOM 672 C CA . GLU A 1 84 ? 22.440 -4.722 -5.090 1.00 27.23 84 GLU A CA 1
ATOM 673 C C . GLU A 1 84 ? 23.642 -5.661 -5.007 1.00 27.16 84 GLU A C 1
ATOM 674 O O . GLU A 1 84 ? 24.765 -5.264 -5.315 1.00 27.21 84 GLU A O 1
ATOM 680 N N . GLU A 1 85 ? 23.410 -6.905 -4.592 1.00 27.76 85 GLU A N 1
ATOM 681 C CA . GLU A 1 85 ? 24.498 -7.874 -4.497 1.00 27.40 85 GLU A CA 1
ATOM 682 C C . GLU A 1 85 ? 24.643 -8.717 -5.772 1.00 28.29 85 GLU A C 1
ATOM 683 O O . GLU A 1 85 ? 25.295 -9.763 -5.772 1.00 29.65 85 GLU A O 1
ATOM 689 N N . GLY A 1 86 ? 24.040 -8.245 -6.861 1.00 25.92 86 GLY A N 1
ATOM 690 C CA . GLY A 1 86 ? 24.140 -8.941 -8.135 1.00 25.17 86 GLY A CA 1
ATOM 691 C C . GLY A 1 86 ? 23.149 -10.055 -8.449 1.00 23.87 86 GLY A C 1
ATOM 692 O O . GLY A 1 86 ? 23.297 -10.741 -9.459 1.00 25.41 86 GLY A O 1
ATOM 693 N N . VAL A 1 87 ? 22.141 -10.242 -7.607 1.00 22.19 87 VAL A N 1
ATOM 694 C CA . VAL A 1 87 ? 21.163 -11.298 -7.835 1.00 19.00 87 VAL A CA 1
ATOM 695 C C . VAL A 1 87 ? 20.134 -10.870 -8.872 1.00 19.25 87 VAL A C 1
ATOM 696 O O . VAL A 1 87 ? 19.514 -9.818 -8.743 1.00 20.58 87 VAL A O 1
ATOM 700 N N . GLU A 1 88 ? 19.960 -11.696 -9.896 1.00 18.21 88 GLU A N 1
ATOM 701 C CA . GLU A 1 88 ? 18.999 -11.435 -10.960 1.00 22.01 88 GLU A CA 1
ATOM 702 C C . GLU A 1 88 ? 17.640 -11.865 -10.440 1.00 22.71 88 GLU A C 1
ATOM 703 O O . GLU A 1 88 ? 17.466 -13.008 -10.012 1.00 20.33 88 GLU A O 1
ATOM 709 N N . ILE A 1 89 ? 16.682 -10.947 -10.477 1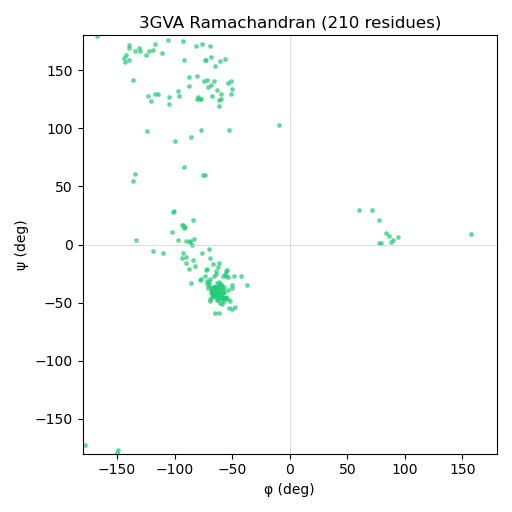.00 21.86 89 ILE A N 1
ATOM 710 C CA . ILE A 1 89 ? 15.345 -11.225 -9.985 1.00 24.23 89 ILE A CA 1
ATOM 711 C C . ILE A 1 89 ? 14.310 -10.981 -11.059 1.00 23.92 89 ILE A C 1
ATOM 712 O O . ILE A 1 89 ? 14.296 -9.924 -11.684 1.00 25.92 89 ILE A O 1
ATOM 717 N N . TYR A 1 90 ? 13.456 -11.972 -11.290 1.00 20.78 90 TYR A N 1
ATOM 718 C CA . TYR A 1 90 ? 12.408 -11.822 -12.281 1.00 21.75 90 TYR A CA 1
ATOM 719 C C . TYR A 1 90 ? 11.054 -11.917 -11.604 1.00 21.59 90 TYR A C 1
ATOM 720 O O . TYR A 1 90 ? 10.972 -12.211 -10.410 1.00 22.72 90 TYR A O 1
ATOM 729 N N . GLN A 1 91 ? 9.993 -11.653 -12.358 1.00 19.60 91 GLN A N 1
ATOM 730 C CA . GLN A 1 91 ? 8.650 -11.686 -11.799 1.00 22.37 91 GLN A CA 1
ATOM 731 C C . GLN A 1 91 ? 7.806 -12.767 -12.462 1.00 23.28 91 GLN A C 1
ATOM 732 O O . GLN A 1 91 ? 7.746 -12.847 -13.689 1.00 22.27 91 GLN A O 1
ATOM 738 N N . THR A 1 92 ? 7.170 -13.604 -11.641 1.00 25.60 92 THR A N 1
ATOM 739 C CA . THR A 1 92 ? 6.328 -14.696 -12.136 1.00 26.88 92 THR A CA 1
ATOM 740 C C . THR A 1 92 ? 4.981 -14.178 -12.635 1.00 28.32 92 THR A C 1
ATOM 741 O O . THR A 1 92 ? 4.653 -13.005 -12.455 1.00 27.44 92 THR A O 1
ATOM 745 N N . SER A 1 93 ? 4.202 -15.068 -13.246 1.00 36.30 93 SER A N 1
ATOM 746 C CA . SER A 1 93 ? 2.879 -14.723 -13.759 1.00 39.06 93 SER A CA 1
ATOM 747 C C . SER A 1 93 ? 1.909 -14.458 -12.614 1.00 39.73 93 SER A C 1
ATOM 748 O O . SER A 1 93 ? 0.806 -13.958 -12.829 1.00 41.46 93 SER A O 1
ATOM 751 N N . LEU A 1 94 ? 2.321 -14.806 -11.401 1.00 33.37 94 LEU A N 1
ATOM 752 C CA . LEU A 1 94 ? 1.498 -14.588 -10.219 1.00 36.73 94 LEU A CA 1
ATOM 753 C C . LEU A 1 94 ? 1.830 -13.250 -9.569 1.00 35.58 94 LEU A C 1
ATOM 754 O O . LEU A 1 94 ? 1.151 -12.824 -8.638 1.00 36.20 94 LEU A O 1
ATOM 759 N N . GLY A 1 95 ? 2.881 -12.596 -10.059 1.00 36.92 95 GLY A N 1
ATOM 760 C CA . GLY A 1 95 ? 3.284 -11.316 -9.502 1.00 34.57 95 GLY A CA 1
ATOM 761 C C . GLY A 1 95 ? 4.354 -11.442 -8.428 1.00 34.33 95 GLY A C 1
ATOM 762 O O . GLY A 1 95 ? 4.710 -10.462 -7.774 1.00 34.94 95 GLY A O 1
ATOM 763 N N . GLU A 1 96 ? 4.870 -12.651 -8.242 1.00 27.47 96 GLU A N 1
ATOM 764 C CA . GLU A 1 96 ? 5.904 -12.894 -7.246 1.00 27.54 96 GLU A CA 1
ATOM 765 C C . GLU A 1 96 ? 7.284 -12.654 -7.841 1.00 23.79 96 GLU A C 1
ATOM 766 O O . GLU A 1 96 ? 7.528 -12.958 -9.005 1.00 23.63 96 GLU A O 1
ATOM 772 N N . TYR A 1 97 ? 8.188 -12.116 -7.035 1.00 20.43 97 TYR A N 1
ATOM 773 C CA . TYR A 1 97 ? 9.552 -11.903 -7.488 1.00 20.33 97 TYR A CA 1
ATOM 774 C C . TYR A 1 97 ? 10.278 -13.206 -7.198 1.00 19.87 97 TYR A C 1
ATOM 775 O O . TYR A 1 97 ? 10.105 -13.800 -6.132 1.00 20.32 97 TYR A O 1
ATOM 784 N N . LYS A 1 98 ? 11.084 -13.659 -8.150 1.00 22.21 98 LYS A N 1
ATOM 785 C CA . LYS A 1 98 ? 11.765 -14.937 -8.001 1.00 20.88 98 LYS A CA 1
ATOM 786 C C . LYS A 1 98 ? 13.178 -14.927 -8.560 1.00 18.77 98 LYS A C 1
ATOM 787 O O . LYS A 1 98 ? 13.548 -14.054 -9.340 1.00 20.37 98 LYS A O 1
ATOM 793 N N . LEU A 1 99 ? 13.969 -15.910 -8.157 1.00 18.20 99 LEU A N 1
ATOM 794 C CA . LEU A 1 99 ? 15.325 -16.018 -8.660 1.00 21.62 99 LEU A CA 1
ATOM 795 C C . LEU A 1 99 ? 15.671 -17.490 -8.809 1.00 23.74 99 LEU A C 1
ATOM 796 O O . LEU A 1 99 ? 15.017 -18.353 -8.216 1.00 24.11 99 LEU A O 1
ATOM 801 N N . ASN A 1 100 ? 16.684 -17.771 -9.617 1.00 20.32 100 ASN A N 1
ATOM 802 C CA . ASN A 1 100 ? 17.128 -19.136 -9.854 1.00 24.87 100 ASN A CA 1
ATOM 803 C C . ASN A 1 100 ? 17.944 -19.580 -8.635 1.00 22.61 100 ASN A C 1
ATOM 804 O O . ASN A 1 100 ? 19.128 -19.257 -8.515 1.00 24.36 100 ASN A O 1
ATOM 809 N N . LEU A 1 101 ? 17.301 -20.313 -7.729 1.00 23.97 101 LEU A N 1
ATOM 810 C CA . LEU A 1 101 ? 17.947 -20.752 -6.487 1.00 25.11 101 LEU A CA 1
ATOM 811 C C . LEU A 1 101 ? 19.286 -21.482 -6.639 1.00 25.24 101 LEU A C 1
ATOM 812 O O . LEU A 1 101 ? 20.279 -21.089 -6.031 1.00 27.56 101 LEU A O 1
ATOM 817 N N . PRO A 1 102 ? 19.334 -22.555 -7.445 1.00 28.10 102 PRO A N 1
ATOM 818 C CA . PRO A 1 102 ? 20.603 -23.276 -7.610 1.00 29.61 102 PRO A CA 1
ATOM 819 C C . PRO A 1 102 ? 21.763 -22.388 -8.070 1.00 28.34 102 PRO A C 1
ATOM 820 O O . PRO A 1 102 ? 22.924 -22.655 -7.767 1.00 28.71 102 PRO A O 1
ATOM 824 N N . GLU A 1 103 ? 21.441 -21.315 -8.777 1.00 26.44 103 GLU A N 1
ATOM 825 C CA . GLU A 1 103 ? 22.462 -20.403 -9.261 1.00 25.29 103 GLU A CA 1
ATOM 826 C C . GLU A 1 103 ? 23.080 -19.524 -8.172 1.00 25.55 103 GLU A C 1
ATOM 827 O O . GLU A 1 103 ? 24.223 -19.096 -8.304 1.00 25.00 103 GLU A O 1
ATOM 833 N N . TYR A 1 104 ? 22.333 -19.247 -7.106 1.00 20.79 104 TYR A N 1
ATOM 834 C CA . TYR A 1 104 ? 22.846 -18.393 -6.037 1.00 21.61 104 TYR A CA 1
ATOM 835 C C . TYR A 1 104 ? 22.941 -19.079 -4.677 1.00 21.26 104 TYR A C 1
ATOM 836 O O . TYR A 1 104 ? 23.451 -18.499 -3.717 1.00 17.79 104 TYR A O 1
ATOM 845 N N . MET A 1 105 ? 22.441 -20.307 -4.602 1.00 25.49 105 MET A N 1
ATOM 846 C CA . MET A 1 105 ? 22.473 -21.085 -3.370 1.00 28.69 105 MET A CA 1
ATOM 847 C C . MET A 1 105 ? 23.875 -21.130 -2.766 1.00 29.91 105 MET A C 1
ATOM 848 O O . MET A 1 105 ? 24.845 -21.454 -3.451 1.00 28.61 105 MET A O 1
ATOM 853 N N . TRP A 1 106 ? 23.976 -20.813 -1.479 1.00 27.14 106 TRP A N 1
ATOM 854 C CA . TRP A 1 106 ? 25.254 -20.843 -0.783 1.00 27.51 106 TRP A CA 1
ATOM 855 C C . TRP A 1 106 ? 25.647 -22.284 -0.535 1.00 29.24 106 TRP A C 1
ATOM 856 O O . TRP A 1 106 ? 24.800 -23.116 -0.216 1.00 29.41 106 TRP A O 1
ATOM 867 N N . LYS A 1 107 ? 26.934 -22.572 -0.681 1.00 33.99 107 LYS A N 1
ATOM 868 C CA . LYS A 1 107 ? 27.447 -23.908 -0.432 1.00 40.37 107 LYS A CA 1
ATOM 869 C C . LYS A 1 107 ? 28.567 -23.817 0.606 1.00 42.00 107 LYS A C 1
ATOM 870 O O . LYS A 1 107 ? 29.714 -23.493 0.280 1.00 43.60 107 LYS A O 1
ATOM 876 N N . PRO A 1 108 ? 28.233 -24.079 1.881 1.00 35.64 108 PRO A N 1
ATOM 877 C CA . PRO A 1 108 ? 29.182 -24.039 3.002 1.00 38.42 108 PRO A CA 1
ATOM 878 C C . PRO A 1 108 ? 30.508 -24.740 2.677 1.00 38.94 108 PRO A C 1
ATOM 879 O O . PRO A 1 108 ? 31.564 -24.069 2.722 1.00 37.33 108 PRO A O 1
ATOM 883 N N . ARG B 1 2 ? 41.721 -12.608 3.325 1.00 72.62 2 ARG B N 1
ATOM 884 C CA . ARG B 1 2 ? 41.767 -12.161 4.748 1.00 72.53 2 ARG B CA 1
ATOM 885 C C . ARG B 1 2 ? 41.586 -13.345 5.693 1.00 72.13 2 ARG B C 1
ATOM 886 O O . ARG B 1 2 ? 42.514 -13.724 6.408 1.00 71.65 2 ARG B O 1
ATOM 894 N N . MET B 1 3 ? 40.390 -13.927 5.689 1.00 83.80 3 MET B N 1
ATOM 895 C CA . MET B 1 3 ? 40.079 -15.068 6.546 1.00 84.40 3 MET B CA 1
ATOM 896 C C . MET B 1 3 ? 41.125 -16.176 6.504 1.00 84.02 3 MET B C 1
ATOM 897 O O . MET B 1 3 ? 41.267 -16.933 7.462 1.00 84.60 3 MET B O 1
ATOM 902 N N . ASP B 1 4 ? 41.848 -16.288 5.391 1.00 89.21 4 ASP B N 1
ATOM 903 C CA . ASP B 1 4 ? 42.884 -17.312 5.286 1.00 87.93 4 ASP B CA 1
ATOM 904 C C . ASP B 1 4 ? 43.918 -17.021 6.364 1.00 85.45 4 ASP B C 1
ATOM 905 O O . ASP B 1 4 ? 44.170 -17.848 7.239 1.00 85.68 4 ASP B O 1
ATOM 910 N N . GLU B 1 5 ? 44.502 -15.827 6.295 1.00 69.46 5 GLU B N 1
ATOM 911 C CA . GLU B 1 5 ? 45.511 -15.403 7.252 1.00 66.88 5 GLU B CA 1
ATOM 912 C C . GLU B 1 5 ? 44.950 -15.304 8.668 1.00 62.60 5 GLU B C 1
ATOM 913 O O . GLU B 1 5 ? 45.639 -15.621 9.635 1.00 63.07 5 GLU B O 1
ATOM 919 N N . PHE B 1 6 ? 43.701 -14.868 8.791 1.00 53.51 6 PHE B N 1
ATOM 920 C CA . PHE B 1 6 ? 43.085 -14.707 10.106 1.00 48.91 6 PHE B CA 1
ATOM 921 C C . PHE B 1 6 ? 42.890 -16.006 10.893 1.00 46.27 6 PHE B C 1
ATOM 922 O O . PHE B 1 6 ? 43.399 -16.147 12.005 1.00 44.33 6 PHE B O 1
ATOM 930 N N . TYR B 1 7 ? 42.145 -16.949 10.329 1.00 47.70 7 TYR B N 1
ATOM 931 C CA . TYR B 1 7 ? 41.912 -18.211 11.018 1.00 45.06 7 TYR B CA 1
ATOM 932 C C . TYR B 1 7 ? 43.228 -18.807 11.494 1.00 44.56 7 TYR B C 1
ATOM 933 O O . TYR B 1 7 ? 43.401 -19.077 12.681 1.00 44.99 7 TYR B O 1
ATOM 942 N N . THR B 1 8 ? 44.162 -18.998 10.570 1.00 43.74 8 THR B N 1
ATOM 943 C CA . THR B 1 8 ? 45.464 -19.553 10.915 1.00 44.22 8 THR B CA 1
ATOM 944 C C . THR B 1 8 ? 46.138 -18.693 11.991 1.00 41.77 8 THR B C 1
ATOM 945 O O . THR B 1 8 ? 46.809 -19.210 12.881 1.00 41.57 8 THR B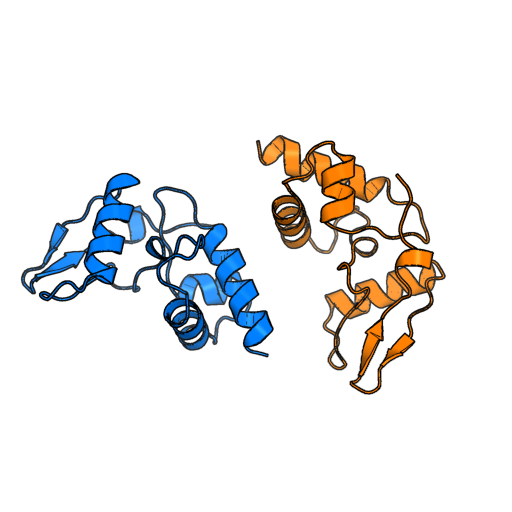 O 1
ATOM 949 N N . LYS B 1 9 ? 45.945 -17.382 11.914 1.00 41.84 9 LYS B N 1
ATOM 950 C CA . LYS B 1 9 ? 46.533 -16.468 12.891 1.00 41.46 9 LYS B CA 1
ATOM 951 C C . LYS B 1 9 ? 45.907 -16.727 14.265 1.00 39.52 9 LYS B C 1
ATOM 952 O O . LYS B 1 9 ? 46.579 -16.654 15.295 1.00 39.21 9 LYS B O 1
ATOM 958 N N . VAL B 1 10 ? 44.614 -17.034 14.272 1.00 33.08 10 VAL B N 1
ATOM 959 C CA . VAL B 1 10 ? 43.898 -17.322 15.511 1.00 29.80 10 VAL B CA 1
ATOM 960 C C . VAL B 1 10 ? 44.379 -18.651 16.088 1.00 27.06 10 VAL B C 1
ATOM 961 O O . VAL B 1 10 ? 44.675 -18.757 17.276 1.00 22.61 10 VAL B O 1
ATOM 965 N N . TYR B 1 11 ? 44.467 -19.668 15.242 1.00 28.27 11 TYR B N 1
ATOM 966 C CA . TYR B 1 11 ? 44.914 -20.966 15.716 1.00 29.74 11 TYR B CA 1
ATOM 967 C C . TYR B 1 11 ? 46.324 -20.909 16.319 1.00 29.37 11 TYR B C 1
ATOM 968 O O . TYR B 1 11 ? 46.619 -21.625 17.272 1.00 25.56 11 TYR B O 1
ATOM 977 N N . ASP B 1 12 ? 47.183 -20.047 15.781 1.00 29.53 12 ASP B N 1
ATOM 978 C CA . ASP B 1 12 ? 48.542 -19.906 16.297 1.00 32.48 12 ASP B CA 1
ATOM 979 C C . ASP B 1 12 ? 48.491 -19.305 17.700 1.00 34.36 12 ASP B C 1
ATOM 980 O O . ASP B 1 12 ? 49.231 -19.717 18.599 1.00 35.53 12 ASP B O 1
ATOM 985 N N . ALA B 1 13 ? 47.619 -18.318 17.879 1.00 31.04 13 ALA B N 1
ATOM 986 C CA . ALA B 1 13 ? 47.475 -17.660 19.170 1.00 28.81 13 ALA B CA 1
ATOM 987 C C . ALA B 1 13 ? 46.914 -18.615 20.225 1.00 25.92 13 ALA B C 1
ATOM 988 O O . ALA B 1 13 ? 47.373 -18.631 21.371 1.00 24.24 13 ALA B O 1
ATOM 990 N N . VAL B 1 14 ? 45.918 -19.405 19.843 1.00 24.70 14 VAL B N 1
ATOM 991 C CA . VAL B 1 14 ? 45.318 -20.356 20.772 1.00 21.85 14 VAL B CA 1
ATOM 992 C C . VAL B 1 14 ? 46.369 -21.365 21.203 1.00 23.71 14 VAL B C 1
ATOM 993 O O . VAL B 1 14 ? 46.386 -21.802 22.354 1.00 24.39 14 VAL B O 1
ATOM 997 N N . CYS B 1 15 ? 47.260 -21.722 20.282 1.00 22.08 15 CYS B N 1
ATOM 998 C CA . CYS B 1 15 ? 48.323 -22.672 20.600 1.00 25.73 15 CYS B CA 1
ATOM 999 C C . CYS B 1 15 ? 49.262 -22.099 21.663 1.00 23.96 15 CYS B C 1
ATOM 1000 O O . CYS B 1 15 ? 49.944 -22.846 22.359 1.00 25.73 15 CYS B O 1
ATOM 1003 N N . GLU B 1 16 ? 49.295 -20.775 21.783 1.00 25.82 16 GLU B N 1
ATOM 1004 C CA . GLU B 1 16 ? 50.155 -20.124 22.770 1.00 30.54 16 GLU B CA 1
ATOM 1005 C C . GLU B 1 16 ? 49.544 -20.037 24.168 1.00 27.85 16 GLU B C 1
ATOM 1006 O O . GLU B 1 16 ? 50.240 -19.738 25.139 1.00 28.55 16 GLU B O 1
ATOM 1012 N N . ILE B 1 17 ? 48.247 -20.287 24.280 1.00 26.62 17 ILE B N 1
ATOM 1013 C CA . ILE B 1 17 ? 47.608 -20.252 25.591 1.00 25.29 17 ILE B CA 1
ATOM 1014 C C . ILE B 1 17 ? 48.296 -21.325 26.431 1.00 25.26 17 ILE B C 1
ATOM 1015 O O . ILE B 1 17 ? 48.264 -22.509 26.096 1.00 26.19 17 ILE B O 1
ATOM 1020 N N . PRO B 1 18 ? 48.930 -20.925 27.539 1.00 27.22 18 PRO B N 1
ATOM 1021 C CA . PRO B 1 18 ? 49.620 -21.892 28.396 1.00 25.89 18 PRO B CA 1
ATOM 1022 C C . PRO B 1 18 ? 48.752 -22.941 29.093 1.00 26.94 18 PRO B C 1
ATOM 1023 O O . PRO B 1 18 ? 47.556 -22.738 29.340 1.00 23.28 18 PRO B O 1
ATOM 1027 N N . TYR B 1 19 ? 49.384 -24.075 29.381 1.00 24.82 19 TYR B N 1
ATOM 1028 C CA . TYR B 1 19 ? 48.764 -25.200 30.073 1.00 22.97 19 TYR B CA 1
ATOM 1029 C C . TYR B 1 19 ? 48.171 -24.628 31.369 1.00 25.02 19 TYR B C 1
ATOM 1030 O O . TYR B 1 19 ? 48.793 -23.779 32.013 1.00 24.08 19 TYR B O 1
ATOM 1039 N N . GLY B 1 20 ? 46.972 -25.067 31.741 1.00 19.40 20 GLY B N 1
ATOM 1040 C CA . GLY B 1 20 ? 46.368 -24.573 32.971 1.00 22.04 20 GLY B CA 1
ATOM 1041 C C . GLY B 1 20 ? 45.750 -23.182 32.919 1.00 21.51 20 GLY B C 1
ATOM 1042 O O . GLY B 1 20 ? 45.242 -22.690 33.922 1.00 21.68 20 GLY B O 1
ATOM 1043 N N . LYS B 1 21 ? 45.789 -22.541 31.757 1.00 22.49 21 LYS B N 1
ATOM 1044 C CA . LYS B 1 21 ? 45.215 -21.206 31.594 1.00 21.13 21 LYS B CA 1
ATOM 1045 C C . LYS B 1 21 ? 44.178 -21.271 30.494 1.00 22.22 21 LYS B C 1
ATOM 1046 O O . LYS B 1 21 ? 44.125 -22.248 29.754 1.00 24.55 21 LYS B O 1
ATOM 1052 N N . VAL B 1 22 ? 43.361 -20.228 30.383 1.00 19.33 22 VAL B N 1
ATOM 1053 C CA . VAL B 1 22 ? 42.338 -20.160 29.346 1.00 19.91 22 VAL B CA 1
ATOM 1054 C C . VAL B 1 22 ? 42.278 -18.746 28.808 1.00 18.86 22 VAL B C 1
ATOM 1055 O O . VAL B 1 22 ? 42.920 -17.848 29.344 1.00 21.53 22 VAL B O 1
ATOM 1059 N N . SER B 1 23 ? 41.511 -18.557 27.739 1.00 16.84 23 SER B N 1
ATOM 1060 C CA . SER B 1 23 ? 41.344 -17.240 27.141 1.00 20.35 23 SER B CA 1
ATOM 1061 C C . SER B 1 23 ? 39.957 -17.175 26.493 1.00 22.09 23 SER B C 1
ATOM 1062 O O . SER B 1 23 ? 39.199 -18.150 26.543 1.00 24.38 23 SER B O 1
ATOM 1065 N N . THR B 1 24 ? 39.633 -16.035 25.885 1.00 25.55 24 THR B N 1
ATOM 1066 C CA . THR B 1 24 ? 38.332 -15.829 25.252 1.00 26.05 24 THR B CA 1
ATOM 1067 C C . THR B 1 24 ? 38.479 -15.277 23.837 1.00 26.09 24 THR B C 1
ATOM 1068 O O . THR B 1 24 ? 39.559 -14.845 23.450 1.00 28.44 24 THR B O 1
ATOM 1072 N N . TYR B 1 25 ? 37.381 -15.263 23.085 1.00 22.50 25 TYR B N 1
ATOM 1073 C CA . TYR B 1 25 ? 37.386 -14.761 21.706 1.00 23.65 25 TYR B CA 1
ATOM 1074 C C . TYR B 1 25 ? 37.896 -13.328 21.611 1.00 23.52 25 TYR B C 1
ATOM 1075 O O . TYR B 1 25 ? 38.699 -13.001 20.738 1.00 23.37 25 TYR B O 1
ATOM 1084 N N . GLY B 1 26 ? 37.407 -12.473 22.502 1.00 25.38 26 GLY B N 1
ATOM 1085 C CA . GLY B 1 26 ? 37.817 -11.078 22.503 1.00 27.62 26 GLY B CA 1
ATOM 1086 C C . GLY B 1 26 ? 39.266 -10.851 22.897 1.00 26.77 26 GLY B C 1
ATOM 1087 O O . GLY B 1 26 ? 39.935 -9.976 22.353 1.00 26.44 26 GLY B O 1
ATOM 1088 N N . GLU B 1 27 ? 39.738 -11.631 23.864 1.00 26.47 27 GLU B N 1
ATOM 1089 C CA . GLU B 1 27 ? 41.107 -11.535 24.356 1.00 26.12 27 GLU B CA 1
ATOM 1090 C C . GLU B 1 27 ? 42.067 -11.959 23.245 1.00 25.88 27 GLU B C 1
ATOM 1091 O O . GLU B 1 27 ? 43.098 -11.321 23.020 1.00 25.55 27 GLU B O 1
ATOM 1097 N N . ILE B 1 28 ? 41.724 -13.038 22.549 1.00 30.78 28 ILE B N 1
ATOM 1098 C CA . ILE B 1 28 ? 42.553 -13.528 21.455 1.00 30.35 28 ILE B CA 1
ATOM 1099 C C . ILE B 1 28 ? 42.531 -12.503 20.331 1.00 31.12 28 ILE B C 1
ATOM 1100 O O . ILE B 1 28 ? 43.554 -12.234 19.700 1.00 32.56 28 ILE B O 1
ATOM 1105 N N . ALA B 1 29 ? 41.356 -11.928 20.090 1.00 29.95 29 ALA B N 1
ATOM 1106 C CA . ALA B 1 29 ? 41.203 -10.928 19.045 1.00 28.50 29 ALA B CA 1
ATOM 1107 C C . ALA B 1 29 ? 42.157 -9.769 19.306 1.00 30.54 29 ALA B C 1
ATOM 1108 O O . ALA B 1 29 ? 42.849 -9.309 18.395 1.00 30.32 29 ALA B O 1
ATOM 1110 N N . ARG B 1 30 ? 42.190 -9.301 20.553 1.00 33.91 30 ARG B N 1
ATOM 1111 C CA . ARG B 1 30 ? 43.068 -8.197 20.938 1.00 37.19 30 ARG B CA 1
ATOM 1112 C C . ARG B 1 30 ? 44.521 -8.646 20.898 1.00 39.27 30 ARG B C 1
ATOM 1113 O O . ARG B 1 30 ? 45.424 -7.849 20.649 1.00 41.00 30 ARG B O 1
ATOM 1121 N N . TYR B 1 31 ? 44.739 -9.932 21.140 1.00 40.34 31 TYR B N 1
ATOM 1122 C CA . TYR B 1 31 ? 46.081 -10.491 21.134 1.00 42.34 31 TYR B CA 1
ATOM 1123 C C . TYR B 1 31 ? 46.703 -10.428 19.742 1.00 42.84 31 TYR B C 1
ATOM 1124 O O . TYR B 1 31 ? 47.875 -10.078 19.598 1.00 43.19 31 TYR B O 1
ATOM 1133 N N . VAL B 1 32 ? 45.922 -10.771 18.720 1.00 47.36 32 VAL B N 1
ATOM 1134 C CA . VAL B 1 32 ? 46.419 -10.744 17.346 1.00 47.65 32 VAL B CA 1
ATOM 1135 C C . VAL B 1 32 ? 46.305 -9.343 16.744 1.00 49.86 32 VAL B C 1
ATOM 1136 O O . VAL B 1 32 ? 46.290 -9.177 15.523 1.00 51.09 32 VAL B O 1
ATOM 1140 N N . GLY B 1 33 ? 46.220 -8.342 17.617 1.00 44.95 33 GLY B N 1
ATOM 1141 C CA . GLY B 1 33 ? 46.128 -6.958 17.182 1.00 45.28 33 GLY B CA 1
ATOM 1142 C C . GLY B 1 33 ? 44.929 -6.613 16.319 1.00 47.05 33 GLY B C 1
ATOM 1143 O O . GLY B 1 33 ? 45.001 -5.710 15.488 1.00 47.78 33 GLY B O 1
ATOM 1144 N N . MET B 1 34 ? 43.820 -7.316 16.518 1.00 44.85 34 MET B N 1
ATOM 1145 C CA . MET B 1 34 ? 42.613 -7.066 15.741 1.00 44.17 34 MET B CA 1
ATOM 1146 C C . MET B 1 34 ? 41.386 -7.013 16.649 1.00 42.65 34 MET B C 1
ATOM 1147 O O . MET B 1 34 ? 40.445 -7.795 16.501 1.00 41.47 34 MET B O 1
ATOM 1152 N N . PRO B 1 35 ? 41.379 -6.059 17.592 1.00 39.91 35 PRO B N 1
ATOM 1153 C CA . PRO B 1 35 ? 40.316 -5.828 18.575 1.00 39.14 35 PRO B CA 1
ATOM 1154 C C . PRO B 1 35 ? 38.867 -6.022 18.129 1.00 38.17 35 PRO B C 1
ATOM 1155 O O . PRO B 1 35 ? 38.041 -6.477 18.910 1.00 38.16 35 PRO B O 1
ATOM 1159 N N . SER B 1 36 ? 38.554 -5.689 16.884 1.00 39.24 36 SER B N 1
ATOM 1160 C CA . SER B 1 36 ? 37.179 -5.813 16.404 1.00 40.61 36 SER B CA 1
ATOM 1161 C C . SER B 1 36 ? 36.773 -7.179 15.844 1.00 41.05 36 SER B C 1
ATOM 1162 O O . SER B 1 36 ? 35.637 -7.348 15.387 1.00 38.70 36 SER B O 1
ATOM 1165 N N . TYR B 1 37 ? 37.677 -8.155 15.895 1.00 46.26 37 TYR B N 1
ATOM 1166 C CA . TYR B 1 37 ? 37.386 -9.482 15.351 1.00 47.23 37 TYR B CA 1
ATOM 1167 C C . TYR B 1 37 ? 37.003 -10.569 16.354 1.00 45.53 37 TYR B C 1
ATOM 1168 O O . TYR B 1 37 ? 37.244 -11.748 16.102 1.00 45.85 37 TYR B O 1
ATOM 1177 N N . ALA B 1 38 ? 36.404 -10.193 17.478 1.00 38.71 38 ALA B N 1
ATOM 1178 C CA . ALA B 1 38 ? 36.018 -11.188 18.475 1.00 37.24 38 ALA B CA 1
ATOM 1179 C C . ALA B 1 38 ? 35.067 -12.231 17.888 1.00 36.81 38 ALA B C 1
ATOM 1180 O O . ALA B 1 38 ? 35.165 -13.422 18.203 1.00 35.90 38 ALA B O 1
ATOM 1182 N N . ARG B 1 39 ? 34.148 -11.779 17.039 1.00 33.80 39 ARG B N 1
ATOM 1183 C CA . ARG B 1 39 ? 33.185 -12.669 16.399 1.00 35.61 39 ARG B CA 1
ATOM 1184 C C . ARG B 1 39 ? 33.860 -13.550 15.349 1.00 33.93 39 ARG B C 1
ATOM 1185 O O . ARG B 1 39 ? 33.518 -14.722 15.193 1.00 33.54 39 ARG B O 1
ATOM 1193 N N . GLN B 1 40 ? 34.817 -12.981 14.627 1.00 34.71 40 GLN B N 1
ATOM 1194 C CA . GLN B 1 40 ? 35.524 -13.725 13.597 1.00 34.29 40 GLN B CA 1
ATOM 1195 C C . GLN B 1 40 ? 36.322 -14.841 14.267 1.00 33.44 40 GLN B C 1
ATOM 1196 O O . GLN B 1 40 ? 36.439 -15.942 13.729 1.00 31.75 40 GLN B O 1
ATOM 1202 N N . VAL B 1 41 ? 36.863 -14.547 15.448 1.00 36.72 41 VAL B N 1
ATOM 1203 C CA . VAL B 1 41 ? 37.633 -15.527 16.209 1.00 33.25 41 VAL B CA 1
ATOM 1204 C C . VAL B 1 41 ? 36.699 -16.666 16.575 1.00 33.83 41 VAL B C 1
ATOM 1205 O O . VAL B 1 41 ? 37.075 -17.836 16.514 1.00 33.39 41 VAL B O 1
ATOM 1209 N N . GLY B 1 42 ? 35.474 -16.310 16.951 1.00 28.94 42 GLY B N 1
ATOM 1210 C CA . GLY B 1 42 ? 34.496 -17.311 17.327 1.00 28.91 42 GLY B CA 1
ATOM 1211 C C . GLY B 1 42 ? 34.155 -18.240 16.181 1.00 29.90 42 GLY B C 1
ATOM 1212 O O . GLY B 1 42 ? 33.986 -19.450 16.374 1.00 29.16 42 GLY B O 1
ATOM 1213 N N . GLN B 1 43 ? 34.046 -17.681 14.979 1.00 31.73 43 GLN B N 1
ATOM 1214 C CA . GLN B 1 43 ? 33.716 -18.494 13.820 1.00 32.34 43 GLN B CA 1
ATOM 1215 C C . GLN B 1 43 ? 34.864 -19.459 13.559 1.00 30.99 43 GLN B C 1
ATOM 1216 O O . GLN B 1 43 ? 34.641 -20.631 13.258 1.00 29.87 43 GLN B O 1
ATOM 1222 N N . ALA B 1 44 ? 36.092 -18.965 13.691 1.00 26.29 44 ALA B N 1
ATOM 1223 C CA . ALA B 1 44 ? 37.266 -19.798 13.469 1.00 26.52 44 ALA B CA 1
ATOM 1224 C C . ALA B 1 44 ? 37.272 -21.008 14.398 1.00 26.63 44 ALA B C 1
ATOM 1225 O O . ALA B 1 44 ? 37.593 -22.117 13.977 1.00 24.29 44 ALA B O 1
ATOM 1227 N N . MET B 1 45 ? 36.913 -20.798 15.659 1.00 26.96 45 MET B N 1
ATOM 1228 C CA . MET B 1 45 ? 36.898 -21.893 16.623 1.00 27.33 45 MET B CA 1
ATOM 1229 C C . MET B 1 45 ? 35.743 -22.861 16.373 1.00 29.00 45 MET B C 1
ATOM 1230 O O . MET B 1 45 ? 35.882 -24.067 16.578 1.00 27.31 45 MET B O 1
ATOM 1235 N N . LYS B 1 46 ? 34.606 -22.342 15.917 1.00 28.60 46 LYS B N 1
ATOM 1236 C CA . LYS B 1 46 ? 33.462 -23.202 15.646 1.00 31.38 46 LYS B CA 1
ATOM 1237 C C . LYS B 1 46 ? 33.715 -24.052 14.403 1.00 33.19 46 LYS B C 1
ATOM 1238 O O . LYS B 1 46 ? 33.097 -25.105 14.218 1.00 32.41 46 LYS B O 1
ATOM 1244 N N . HIS B 1 47 ? 34.641 -23.595 13.564 1.00 29.74 47 HIS B N 1
ATOM 1245 C CA . HIS B 1 47 ? 35.000 -24.303 12.339 1.00 29.59 47 HIS B CA 1
ATOM 1246 C C . HIS B 1 47 ? 36.141 -25.298 12.552 1.00 28.15 47 HIS B C 1
ATOM 1247 O O . HIS B 1 47 ? 36.435 -26.107 11.673 1.00 28.77 47 HIS B O 1
ATOM 1254 N N . LEU B 1 48 ? 36.787 -25.224 13.710 1.00 32.85 48 LEU B N 1
ATOM 1255 C CA . LEU B 1 48 ? 37.908 -26.108 14.035 1.00 31.33 48 LEU B CA 1
ATOM 1256 C C . LEU B 1 48 ? 37.468 -27.549 14.199 1.00 28.92 48 LEU B C 1
ATOM 1257 O O . LEU B 1 48 ? 36.552 -27.837 14.962 1.00 29.75 48 LEU B O 1
ATOM 1262 N N . HIS B 1 49 ? 38.131 -28.456 13.489 1.00 24.01 49 HIS B N 1
ATOM 1263 C CA . HIS B 1 49 ? 37.798 -29.866 13.575 1.00 23.66 49 HIS B CA 1
ATOM 1264 C C . HIS B 1 49 ? 38.099 -30.403 14.980 1.00 25.91 49 HIS B C 1
ATOM 1265 O O . HIS B 1 49 ? 39.104 -30.040 15.602 1.00 24.49 49 HIS B O 1
ATOM 1272 N N . PRO B 1 50 ? 37.224 -31.282 15.496 1.00 30.72 50 PRO B N 1
ATOM 1273 C CA . PRO B 1 50 ? 37.359 -31.885 16.826 1.00 33.91 50 PRO B CA 1
ATOM 1274 C C . PRO B 1 50 ? 38.713 -32.512 17.157 1.00 31.90 50 PRO B C 1
ATOM 1275 O O . PRO B 1 50 ? 39.182 -32.419 18.290 1.00 30.81 50 PRO B O 1
ATOM 1279 N N . GLU B 1 51 ? 39.343 -33.149 16.178 1.00 26.15 51 GLU B N 1
ATOM 1280 C CA . GLU B 1 51 ? 40.614 -33.815 16.437 1.00 23.37 51 GLU B CA 1
ATOM 1281 C C . GLU B 1 51 ? 41.838 -32.959 16.151 1.00 22.36 51 GLU B C 1
ATOM 1282 O O . GLU B 1 51 ? 42.961 -33.454 16.058 1.00 20.28 51 GLU B O 1
ATOM 1288 N N . THR B 1 52 ? 41.613 -31.657 16.046 1.00 21.06 52 THR B N 1
ATOM 1289 C CA . THR B 1 52 ? 42.687 -30.723 15.794 1.00 20.95 52 THR B CA 1
ATOM 1290 C C . THR B 1 52 ? 43.715 -30.785 16.909 1.00 21.83 52 THR B C 1
ATOM 1291 O O . THR B 1 52 ? 43.418 -31.213 18.021 1.00 24.38 52 THR B O 1
ATOM 1295 N N . HIS B 1 53 ? 44.925 -30.346 16.587 1.00 24.01 53 HIS B N 1
ATOM 1296 C CA . HIS B 1 53 ? 46.047 -30.310 17.515 1.00 26.87 53 HIS B CA 1
ATOM 1297 C C . HIS B 1 53 ? 45.933 -29.046 18.367 1.00 26.24 53 HIS B C 1
ATOM 1298 O O . HIS B 1 53 ? 46.550 -28.933 19.423 1.00 27.59 53 HIS B O 1
ATOM 1305 N N . VAL B 1 54 ? 45.145 -28.096 17.883 1.00 25.32 54 VAL B N 1
ATOM 1306 C CA . VAL B 1 54 ? 44.931 -26.826 18.567 1.00 25.50 54 VAL B CA 1
ATOM 1307 C C . VAL B 1 54 ? 44.258 -27.041 19.921 1.00 24.48 54 VAL B C 1
ATOM 1308 O O . VAL B 1 54 ? 43.287 -27.786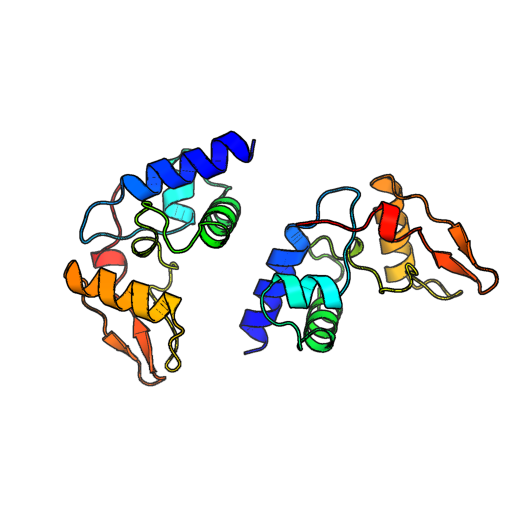 20.027 1.00 23.24 54 VAL B O 1
ATOM 1312 N N . PRO B 1 55 ? 44.777 -26.394 20.978 1.00 21.39 55 PRO B N 1
ATOM 1313 C CA . PRO B 1 55 ? 44.231 -26.509 22.336 1.00 20.86 55 PRO B CA 1
ATOM 1314 C C . PRO B 1 55 ? 42.911 -25.746 22.453 1.00 21.18 55 PRO B C 1
ATOM 1315 O O . PRO B 1 55 ? 42.806 -24.838 23.269 1.00 18.71 55 PRO B O 1
ATOM 1319 N N . TRP B 1 56 ? 41.917 -26.115 21.649 1.00 22.89 56 TRP B N 1
ATOM 1320 C CA . TRP B 1 56 ? 40.621 -25.436 21.657 1.00 24.94 56 TRP B CA 1
ATOM 1321 C C . TRP B 1 56 ? 39.919 -25.436 23.011 1.00 23.65 56 TRP B C 1
ATOM 1322 O O . TRP B 1 56 ? 39.125 -24.540 23.296 1.00 18.68 56 TRP B O 1
ATOM 1333 N N . HIS B 1 57 ? 40.207 -26.435 23.840 1.00 21.30 57 HIS B N 1
ATOM 1334 C CA . HIS B 1 57 ? 39.576 -26.543 25.152 1.00 18.50 57 HIS B CA 1
ATOM 1335 C C . HIS B 1 57 ? 39.896 -25.364 26.062 1.00 20.38 57 HIS B C 1
ATOM 1336 O O . HIS B 1 57 ? 39.187 -25.116 27.039 1.00 18.89 57 HIS B O 1
ATOM 1343 N N . ARG B 1 58 ? 40.961 -24.639 25.738 1.00 22.83 58 ARG B N 1
ATOM 1344 C CA . ARG B 1 58 ? 41.386 -23.491 26.532 1.00 21.63 58 ARG B CA 1
ATOM 1345 C C . ARG B 1 58 ? 40.694 -22.187 26.150 1.00 22.88 58 ARG B C 1
ATOM 1346 O O . ARG B 1 58 ? 41.004 -21.127 26.697 1.00 22.44 58 ARG B O 1
ATOM 1354 N N . VAL B 1 59 ? 39.770 -22.255 25.199 1.00 19.36 59 VAL B N 1
ATOM 1355 C CA . VAL B 1 59 ? 39.017 -21.063 24.815 1.00 19.44 59 VAL B CA 1
ATOM 1356 C C . VAL B 1 59 ? 37.640 -21.251 25.433 1.00 19.41 59 VAL B C 1
ATOM 1357 O O . VAL B 1 59 ? 37.002 -22.277 25.235 1.00 22.56 59 VAL B O 1
ATOM 1361 N N . ILE B 1 60 ? 37.188 -20.264 26.191 1.00 21.90 60 ILE B N 1
ATOM 1362 C CA . ILE B 1 60 ? 35.902 -20.361 26.867 1.00 23.98 60 ILE B CA 1
ATOM 1363 C C . ILE B 1 60 ? 35.174 -19.022 26.798 1.00 24.89 60 ILE B C 1
ATOM 1364 O O . ILE B 1 60 ? 35.806 -17.979 26.598 1.00 26.52 60 ILE B O 1
ATOM 1369 N N . ASN B 1 61 ? 33.855 -19.034 26.962 1.00 24.03 61 ASN B N 1
ATOM 1370 C CA . ASN B 1 61 ? 33.118 -17.778 26.904 1.00 25.25 61 ASN B CA 1
ATOM 1371 C C . ASN B 1 61 ? 33.471 -16.921 28.114 1.00 25.02 61 ASN B C 1
ATOM 1372 O O . ASN B 1 61 ? 33.994 -17.417 29.118 1.00 22.85 61 ASN B O 1
ATOM 1377 N N . SER B 1 62 ? 33.183 -15.630 28.009 1.00 25.72 62 SER B N 1
ATOM 1378 C CA . SER B 1 62 ? 33.509 -14.681 29.059 1.00 25.99 62 SER B CA 1
ATOM 1379 C C . SER B 1 62 ? 32.707 -14.790 30.350 1.00 26.71 62 SER B C 1
ATOM 1380 O O . SER B 1 62 ? 32.969 -14.060 31.297 1.00 25.99 62 SER B O 1
ATOM 1383 N N . ARG B 1 63 ? 31.729 -15.685 30.394 1.00 26.21 63 ARG B N 1
ATOM 1384 C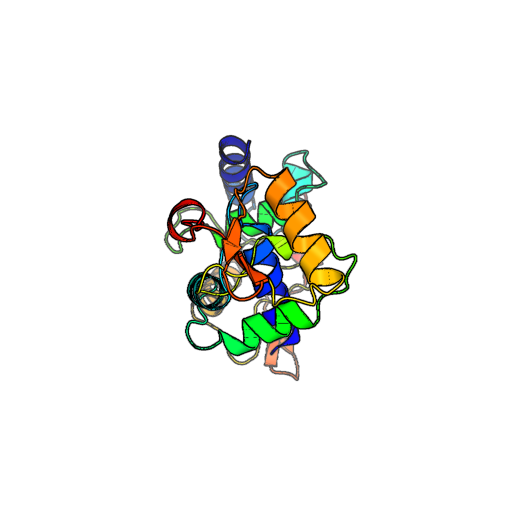 CA . ARG B 1 63 ? 30.956 -15.864 31.610 1.00 26.90 63 ARG B CA 1
ATOM 1385 C C . ARG B 1 63 ? 31.600 -16.997 32.398 1.00 28.34 63 ARG B C 1
ATOM 1386 O O . ARG B 1 63 ? 31.281 -17.217 33.566 1.00 27.19 63 ARG B O 1
ATOM 1394 N N . GLY B 1 64 ? 32.508 -17.713 31.741 1.00 27.32 64 GLY B N 1
ATOM 1395 C CA . GLY B 1 64 ? 33.209 -18.810 32.383 1.00 29.08 64 GLY B CA 1
ATOM 1396 C C . GLY B 1 64 ? 32.382 -20.071 32.507 1.00 28.65 64 GLY B C 1
ATOM 1397 O O . GLY B 1 64 ? 32.683 -20.939 33.328 1.00 30.90 64 GLY B O 1
ATOM 1398 N N . THR B 1 65 ? 31.349 -20.186 31.680 1.00 24.16 65 THR B N 1
ATOM 1399 C CA . THR B 1 65 ? 30.479 -21.350 31.716 1.00 26.10 65 THR B CA 1
ATOM 1400 C C . THR B 1 65 ? 30.893 -22.373 30.660 1.00 26.77 65 THR B C 1
ATOM 1401 O O . THR B 1 65 ? 31.038 -22.041 29.489 1.00 28.06 65 THR B O 1
ATOM 1405 N N . ILE B 1 66 ? 31.079 -23.619 31.085 1.00 34.87 66 ILE B N 1
ATOM 1406 C CA . ILE B 1 66 ? 31.475 -24.699 30.185 1.00 36.45 66 ILE B CA 1
ATOM 1407 C C . ILE B 1 66 ? 30.265 -25.342 29.507 1.00 38.65 66 ILE B C 1
ATOM 1408 O O . ILE B 1 66 ? 30.357 -25.785 28.362 1.00 37.40 66 ILE B O 1
ATOM 1413 N N . SER B 1 67 ? 29.137 -25.401 30.215 1.00 34.66 67 SER B N 1
ATOM 1414 C CA . SER B 1 67 ? 27.926 -26.001 29.662 1.00 38.11 67 SER B CA 1
ATOM 1415 C C . SER B 1 67 ? 26.747 -25.918 30.632 1.00 40.29 67 SER B C 1
ATOM 1416 O O . SER B 1 67 ? 26.832 -25.292 31.689 1.00 39.65 67 SER B O 1
ATOM 1419 N N . LYS B 1 68 ? 25.652 -26.575 30.254 1.00 39.67 68 LYS B N 1
ATOM 1420 C CA . LYS B 1 68 ? 24.447 -26.640 31.073 1.00 41.58 68 LYS B CA 1
ATOM 1421 C C . LYS B 1 68 ? 24.416 -28.055 31.645 1.00 43.00 68 LYS B C 1
ATOM 1422 O O . LYS B 1 68 ? 25.264 -28.877 31.299 1.00 41.34 68 LYS B O 1
ATOM 1428 N N . ARG B 1 69 ? 23.444 -28.339 32.507 1.00 50.17 69 ARG B N 1
ATOM 1429 C CA . ARG B 1 69 ? 23.331 -29.651 33.137 1.00 52.41 69 ARG B CA 1
ATOM 1430 C C . ARG B 1 69 ? 23.400 -30.792 32.125 1.00 52.91 69 ARG B C 1
ATOM 1431 O O . ARG B 1 69 ? 23.948 -31.858 32.415 1.00 54.19 69 ARG B O 1
ATOM 1439 N N . ASP B 1 70 ? 22.849 -30.562 30.938 1.00 47.02 70 ASP B N 1
ATOM 1440 C CA . ASP B 1 70 ? 22.849 -31.566 29.876 1.00 47.58 70 ASP B CA 1
ATOM 1441 C C . ASP B 1 70 ? 24.072 -31.408 28.975 1.00 46.21 70 ASP B C 1
ATOM 1442 O O . ASP B 1 70 ? 23.951 -31.067 27.800 1.00 44.69 70 ASP B O 1
ATOM 1447 N N . ILE B 1 71 ? 25.250 -31.661 29.538 1.00 51.90 71 ILE B N 1
ATOM 1448 C CA . ILE B 1 71 ? 26.508 -31.538 28.804 1.00 51.09 71 ILE B CA 1
ATOM 1449 C C . ILE B 1 71 ? 26.510 -32.280 27.475 1.00 49.16 71 ILE B C 1
ATOM 1450 O O . ILE B 1 71 ? 25.982 -33.383 27.367 1.00 51.09 71 ILE B O 1
ATOM 1455 N N . SER B 1 72 ? 27.111 -31.664 26.463 1.00 48.47 72 SER B N 1
ATOM 1456 C CA . SER B 1 72 ? 27.212 -32.284 25.148 1.00 45.12 72 SER B CA 1
ATOM 1457 C C . SER B 1 72 ? 28.544 -33.032 25.111 1.00 44.16 72 SER B C 1
ATOM 1458 O O . SER B 1 72 ? 29.334 -32.960 26.056 1.00 41.40 72 SER B O 1
ATOM 1461 N N . ALA B 1 73 ? 28.786 -33.747 24.020 1.00 42.18 73 ALA B N 1
ATOM 1462 C CA . ALA B 1 73 ? 30.016 -34.507 23.863 1.00 42.89 73 ALA B CA 1
ATOM 1463 C C . ALA B 1 73 ? 31.231 -33.588 23.945 1.00 41.79 73 ALA B C 1
ATOM 1464 O O . ALA B 1 73 ? 32.166 -33.841 24.710 1.00 42.77 73 ALA B O 1
ATOM 1466 N N . GLY B 1 74 ? 31.203 -32.522 23.150 1.00 37.76 74 GLY B N 1
ATOM 1467 C CA . GLY B 1 74 ? 32.297 -31.571 23.126 1.00 34.17 74 GLY B CA 1
ATOM 1468 C C . GLY B 1 74 ? 32.520 -30.848 24.441 1.00 33.42 74 GLY B C 1
ATOM 1469 O O . GLY B 1 74 ? 33.663 -30.640 24.854 1.00 31.61 74 GLY B O 1
ATOM 1470 N N . GLU B 1 75 ? 31.432 -30.457 25.101 1.00 28.75 75 GLU B N 1
ATOM 1471 C CA . GLU B 1 75 ? 31.532 -29.748 26.373 1.00 27.60 75 GLU B CA 1
ATOM 1472 C C . GLU B 1 75 ? 32.144 -30.658 27.423 1.00 25.34 75 GLU B C 1
ATOM 1473 O O . GLU B 1 75 ? 32.941 -30.214 28.242 1.00 22.68 75 GLU B O 1
ATOM 1479 N N . GLN B 1 76 ? 31.753 -31.930 27.396 1.00 23.93 76 GLN B N 1
ATOM 1480 C CA . GLN B 1 76 ? 32.274 -32.913 28.342 1.00 24.95 76 GLN B CA 1
ATOM 1481 C C . GLN B 1 76 ? 33.764 -33.115 28.078 1.00 23.45 76 GLN B C 1
ATOM 1482 O O . GLN B 1 76 ? 34.546 -33.321 29.009 1.00 22.31 76 GLN B O 1
ATOM 1488 N N . ARG B 1 77 ? 34.156 -33.069 26.808 1.00 24.37 77 ARG B N 1
ATOM 1489 C CA . ARG B 1 77 ? 35.562 -33.228 26.470 1.00 25.91 77 ARG B CA 1
ATOM 1490 C C . ARG B 1 77 ? 36.322 -32.020 27.001 1.00 25.33 77 ARG B C 1
ATOM 1491 O O . ARG B 1 77 ? 37.404 -32.157 27.576 1.00 23.14 77 ARG B O 1
ATOM 1499 N N . GLN B 1 78 ? 35.747 -30.835 26.820 1.00 20.17 78 GLN B N 1
ATOM 1500 C CA . GLN B 1 78 ? 36.400 -29.621 27.292 1.00 19.96 78 GLN B CA 1
ATOM 1501 C C . GLN B 1 78 ? 36.535 -29.649 28.810 1.00 17.02 78 GLN B C 1
ATOM 1502 O O . GLN B 1 78 ? 37.562 -29.263 29.353 1.00 20.24 78 GLN B O 1
ATOM 1508 N N . LYS B 1 79 ? 35.497 -30.123 29.490 1.00 22.72 79 LYS B N 1
ATOM 1509 C CA . LYS B 1 79 ? 35.526 -30.200 30.940 1.00 23.40 79 LYS B CA 1
ATOM 1510 C C . LYS B 1 79 ? 36.625 -31.164 31.392 1.00 24.57 79 LYS B C 1
ATOM 1511 O O . LYS B 1 79 ? 37.420 -30.840 32.283 1.00 20.46 79 LYS B O 1
ATOM 1517 N N . ASP B 1 80 ? 36.673 -32.348 30.780 1.00 20.86 80 ASP B N 1
ATOM 1518 C CA . ASP B 1 80 ? 37.695 -33.338 31.140 1.00 23.77 80 ASP B CA 1
ATOM 1519 C C . ASP B 1 80 ? 39.109 -32.768 30.977 1.00 20.04 80 ASP B C 1
ATOM 1520 O O . ASP B 1 80 ? 39.946 -32.896 31.869 1.00 19.27 80 ASP B O 1
ATOM 1525 N N . ARG B 1 81 ? 39.364 -32.149 29.828 1.00 25.07 81 ARG B N 1
ATOM 1526 C CA . ARG B 1 81 ? 40.675 -31.564 29.538 1.00 23.07 81 ARG B CA 1
ATOM 1527 C C . ARG B 1 81 ? 41.088 -30.444 30.489 1.00 25.19 81 ARG B C 1
ATOM 1528 O O . ARG B 1 81 ? 42.247 -30.377 30.911 1.00 23.66 81 ARG B O 1
ATOM 1536 N N . LEU B 1 82 ? 40.156 -29.552 30.817 1.00 20.72 82 LEU B N 1
ATOM 1537 C CA . LEU B 1 82 ? 40.474 -28.453 31.729 1.00 16.14 82 LEU B CA 1
ATOM 1538 C C . LEU B 1 82 ? 40.793 -28.948 33.136 1.00 18.27 82 LEU B C 1
ATOM 1539 O O . LEU B 1 82 ? 41.750 -28.490 33.760 1.00 19.77 82 LEU B O 1
ATOM 1544 N N . GLU B 1 83 ? 40.006 -29.896 33.632 1.00 19.32 83 GLU B N 1
ATOM 1545 C CA . GLU B 1 83 ? 40.239 -30.426 34.971 1.00 21.83 83 GLU B CA 1
ATOM 1546 C C . GLU B 1 83 ? 41.610 -31.089 35.062 1.00 21.64 83 GLU B C 1
ATOM 1547 O O . GLU B 1 83 ? 42.289 -30.974 36.078 1.00 19.61 83 GLU B O 1
ATOM 1553 N N . GLU B 1 84 ? 42.021 -31.765 33.990 1.00 28.19 84 GLU B N 1
ATOM 1554 C CA . GLU B 1 84 ? 43.326 -32.428 33.969 1.00 29.64 84 GLU B CA 1
ATOM 1555 C C . GLU B 1 84 ? 44.446 -31.401 34.077 1.00 30.60 84 GLU B C 1
ATOM 1556 O O . GLU B 1 84 ? 45.546 -31.713 34.534 1.00 32.05 84 GLU B O 1
ATOM 1562 N N . GLU B 1 85 ? 44.164 -30.172 33.655 1.00 23.82 85 GLU B N 1
ATOM 1563 C CA . GLU B 1 85 ? 45.153 -29.108 33.729 1.00 22.49 85 GLU B CA 1
ATOM 1564 C C . GLU B 1 85 ? 45.018 -28.339 35.042 1.00 23.25 85 GLU B C 1
ATOM 1565 O O . GLU B 1 85 ? 45.569 -27.256 35.206 1.00 23.86 85 GLU B O 1
ATOM 1571 N N . GLY B 1 86 ? 44.268 -28.918 35.976 1.00 28.77 86 GLY B N 1
ATOM 1572 C CA . GLY B 1 86 ? 44.102 -28.320 37.288 1.00 26.03 86 GLY B CA 1
ATOM 1573 C C . GLY B 1 86 ? 43.047 -27.246 37.432 1.00 27.47 86 GLY B C 1
ATOM 1574 O O . GLY B 1 86 ? 42.984 -26.579 38.463 1.00 25.09 86 GLY B O 1
ATOM 1575 N N . VAL B 1 87 ? 42.213 -27.070 36.417 1.00 22.45 87 VAL B N 1
ATOM 1576 C CA . VAL B 1 87 ? 41.180 -26.047 36.489 1.00 22.54 87 VAL B CA 1
ATOM 1577 C C . VAL B 1 87 ? 40.015 -26.518 37.352 1.00 21.95 87 VAL B C 1
ATOM 1578 O O . VAL B 1 87 ? 39.449 -27.589 37.130 1.00 22.16 87 VAL B O 1
ATOM 1582 N N . GLU B 1 88 ? 39.681 -25.722 38.359 1.00 21.19 88 GLU B N 1
ATOM 1583 C CA . GLU B 1 88 ? 38.573 -26.042 39.244 1.00 22.73 88 GLU B CA 1
ATOM 1584 C C . GLU B 1 88 ? 37.277 -25.711 38.520 1.00 22.34 88 GLU B C 1
ATOM 1585 O O . GLU B 1 88 ? 37.090 -24.591 38.051 1.00 19.59 88 GLU B O 1
ATOM 1591 N N . ILE B 1 89 ? 36.389 -26.687 38.423 1.00 22.01 89 ILE B N 1
ATOM 1592 C CA . ILE B 1 89 ? 35.111 -26.468 37.773 1.00 23.71 89 ILE B CA 1
ATOM 1593 C C . ILE B 1 89 ? 34.010 -26.748 38.780 1.00 22.00 89 ILE B C 1
ATOM 1594 O O . ILE B 1 89 ? 33.956 -27.820 39.362 1.00 22.42 89 ILE B O 1
ATOM 1599 N N . TYR B 1 90 ? 33.146 -25.767 39.010 1.00 23.16 90 TYR B N 1
ATOM 1600 C CA . TYR B 1 90 ? 32.066 -25.960 39.965 1.00 23.20 90 TYR B CA 1
ATOM 1601 C C . TYR B 1 90 ? 30.703 -26.024 39.291 1.00 24.32 90 TYR B C 1
ATOM 1602 O O . TYR B 1 90 ? 30.558 -25.669 38.114 1.00 21.48 90 TYR B O 1
ATOM 1611 N N . GLN B 1 91 ? 29.710 -26.501 40.033 1.00 24.48 91 GLN B N 1
ATOM 1612 C CA . GLN B 1 91 ? 28.369 -26.644 39.494 1.00 25.75 91 GLN B CA 1
ATOM 1613 C C . GLN B 1 91 ? 27.365 -25.727 40.180 1.00 26.59 91 GLN B C 1
ATOM 1614 O O . GLN B 1 91 ? 27.275 -25.695 41.408 1.00 25.49 91 GLN B O 1
ATOM 1620 N N . THR B 1 92 ? 26.613 -24.983 39.375 1.00 27.25 92 THR B N 1
ATOM 1621 C CA . THR B 1 92 ? 25.606 -24.068 39.897 1.00 25.86 92 THR B CA 1
ATOM 1622 C C . THR B 1 92 ? 24.330 -24.832 40.230 1.00 28.68 92 THR B C 1
ATOM 1623 O O . THR B 1 92 ? 24.188 -26.005 39.886 1.00 26.83 92 THR B O 1
ATOM 1627 N N . SER B 1 93 ? 23.399 -24.150 40.893 1.00 31.74 93 SER B N 1
ATOM 1628 C CA . SER B 1 93 ? 22.131 -24.749 41.290 1.00 35.71 93 SER B CA 1
ATOM 1629 C C . SER B 1 93 ? 21.314 -25.215 40.086 1.00 35.68 93 SER B C 1
ATOM 1630 O O . SER B 1 93 ? 20.577 -26.196 40.169 1.00 34.97 93 SER B O 1
ATOM 1633 N N . LEU B 1 94 ? 21.443 -24.510 38.969 1.00 37.54 94 LEU B N 1
ATOM 1634 C CA . LEU B 1 94 ? 20.713 -24.878 37.763 1.00 39.08 94 LEU B CA 1
ATOM 1635 C C . LEU B 1 94 ? 21.418 -25.976 36.970 1.00 38.31 94 LEU B C 1
ATOM 1636 O O . LEU B 1 94 ? 20.983 -26.339 35.876 1.00 38.45 94 LEU B O 1
ATOM 1641 N N . GLY B 1 95 ? 22.509 -26.496 37.529 1.00 36.52 95 GLY B N 1
ATOM 1642 C CA . GLY B 1 95 ? 23.243 -27.574 36.889 1.00 33.43 95 GLY B CA 1
ATOM 1643 C C . GLY B 1 95 ? 24.357 -27.231 35.917 1.00 33.00 95 GLY B C 1
ATOM 1644 O O . GLY B 1 95 ? 24.944 -28.130 35.319 1.00 34.02 95 GLY B O 1
ATOM 1645 N N . GLU B 1 96 ? 24.659 -25.949 35.752 1.00 30.01 96 GLU B N 1
ATOM 1646 C CA . GLU B 1 96 ? 25.715 -25.535 34.830 1.00 30.88 96 GLU B CA 1
ATOM 1647 C C . GLU B 1 96 ? 27.108 -25.674 35.440 1.00 26.14 96 GLU B C 1
ATOM 1648 O O . GLU B 1 96 ? 27.291 -25.464 36.637 1.00 25.16 96 GLU B O 1
ATOM 1654 N N . TYR B 1 97 ? 28.088 -26.023 34.611 1.00 25.52 97 TYR B N 1
ATOM 1655 C CA . TYR B 1 97 ? 29.467 -26.144 35.074 1.00 22.98 97 TYR B CA 1
ATOM 1656 C C . TYR B 1 97 ? 30.180 -24.838 34.748 1.00 21.93 97 TYR B C 1
ATOM 1657 O O . TYR B 1 97 ? 30.073 -24.331 33.629 1.00 21.22 97 TYR B O 1
ATOM 1666 N N . LYS B 1 98 ? 30.895 -24.285 35.726 1.00 20.67 98 LYS B N 1
ATOM 1667 C CA . LYS B 1 98 ? 31.600 -23.019 35.526 1.00 19.50 98 LYS B CA 1
ATOM 1668 C C . LYS B 1 98 ? 32.948 -22.940 36.239 1.00 19.70 98 LYS B C 1
ATOM 1669 O O . LYS B 1 98 ? 33.188 -23.641 37.222 1.00 20.23 98 LYS B O 1
ATOM 1675 N N . LEU B 1 99 ? 33.817 -22.062 35.744 1.00 22.81 99 LEU B N 1
ATOM 1676 C CA . LEU B 1 99 ? 35.122 -21.858 36.349 1.00 24.52 99 LEU B CA 1
ATOM 1677 C C . LEU B 1 99 ? 35.290 -20.377 36.681 1.00 26.04 99 LEU B C 1
ATOM 1678 O O . LEU B 1 99 ? 34.549 -19.536 36.173 1.00 25.73 99 LEU B O 1
ATOM 1683 N N . ASN B 1 100 ? 36.257 -20.067 37.540 1.00 25.53 100 ASN B N 1
ATOM 1684 C CA . ASN B 1 100 ? 36.540 -18.694 37.951 1.00 26.11 100 ASN B CA 1
ATOM 1685 C C . ASN B 1 100 ? 37.480 -18.072 36.919 1.00 25.91 100 ASN B C 1
ATOM 1686 O O . ASN B 1 100 ? 38.703 -18.188 37.020 1.00 26.96 100 ASN B O 1
ATOM 1691 N N . LEU B 1 101 ? 36.889 -17.411 35.928 1.00 22.38 101 LEU B N 1
ATOM 1692 C CA . LEU B 1 101 ? 37.633 -16.795 34.827 1.00 25.00 101 LEU B CA 1
ATOM 1693 C C . LEU B 1 101 ? 38.842 -15.934 35.192 1.00 23.40 101 LEU B C 1
ATOM 1694 O O . LEU B 1 101 ? 39.940 -16.151 34.678 1.00 25.12 101 LEU B O 1
ATOM 1699 N N . PRO B 1 102 ? 38.663 -14.935 36.068 1.00 31.60 102 PRO B N 1
ATOM 1700 C CA . PRO B 1 102 ? 39.827 -14.111 36.416 1.00 30.82 102 PRO B CA 1
ATOM 1701 C C . PRO B 1 102 ? 41.006 -14.913 36.964 1.00 31.41 102 PRO B C 1
ATOM 1702 O O . PRO B 1 102 ? 42.151 -14.490 36.859 1.00 31.46 102 PRO B O 1
ATOM 1706 N N . GLU B 1 103 ? 40.731 -16.077 37.538 1.00 27.44 103 GLU B N 1
ATOM 1707 C CA . GLU B 1 103 ? 41.800 -16.902 38.085 1.00 26.38 103 GLU B CA 1
ATOM 1708 C C . GLU B 1 103 ? 42.572 -17.668 37.014 1.00 27.10 103 GLU B C 1
ATOM 1709 O O . GLU B 1 103 ? 43.755 -17.946 37.179 1.00 28.89 103 GLU B O 1
ATOM 1715 N N . TYR B 1 104 ? 41.907 -18.020 35.920 1.00 25.73 104 TYR B N 1
ATOM 1716 C CA . TYR B 1 104 ? 42.565 -18.772 34.860 1.00 25.87 104 TYR B CA 1
ATOM 1717 C C . TYR B 1 104 ? 42.806 -17.995 33.575 1.00 27.02 104 TYR B C 1
ATOM 1718 O O . TYR B 1 104 ? 43.479 -18.483 32.665 1.00 26.36 104 TYR B O 1
ATOM 1727 N N . MET B 1 105 ? 42.267 -16.785 33.498 1.00 27.95 105 MET B N 1
ATOM 1728 C CA . MET B 1 105 ? 42.438 -15.969 32.303 1.00 30.09 105 MET B CA 1
ATOM 1729 C C . MET B 1 105 ? 43.921 -15.711 32.047 1.00 30.72 105 MET B C 1
ATOM 1730 O O . MET B 1 105 ? 44.638 -15.224 32.918 1.00 28.91 105 MET B O 1
ATOM 1735 N N . TRP B 1 106 ? 44.377 -16.054 30.850 1.00 29.97 106 TRP B N 1
ATOM 1736 C CA . TRP B 1 106 ? 45.769 -15.853 30.469 1.00 32.72 106 TRP B CA 1
ATOM 1737 C C . TRP B 1 106 ? 46.063 -14.368 30.276 1.00 34.36 106 TRP B C 1
ATOM 1738 O O . TRP B 1 106 ? 45.275 -13.651 29.673 1.00 30.24 106 TRP B O 1
ATOM 1749 N N . LYS B 1 107 ? 47.192 -13.906 30.803 1.00 43.59 107 LYS B N 1
ATOM 1750 C CA . LYS B 1 107 ? 47.576 -12.504 30.657 1.00 51.66 107 LYS B CA 1
ATOM 1751 C C . LYS B 1 107 ? 48.607 -12.343 29.534 1.00 54.71 107 LYS B C 1
ATOM 1752 O O . LYS B 1 107 ? 49.814 -12.413 29.771 1.00 53.41 107 LYS B O 1
ATOM 1758 N N . PRO B 1 108 ? 48.135 -12.137 28.292 1.00 80.02 108 PRO B N 1
ATOM 1759 C CA . PRO B 1 108 ? 48.983 -11.964 27.108 1.00 83.22 108 PRO B CA 1
ATOM 1760 C C . PRO B 1 108 ? 49.900 -10.742 27.203 1.00 85.71 108 PRO B C 1
ATOM 1761 O O . PRO B 1 108 ? 49.727 -9.817 26.380 1.00 88.24 108 PRO B O 1
#

B-factor: mean 34.91, std 16.54, range [13.99, 98.77]